Protein AF-A0A2S9FJZ3-F1 (afdb_monomer_lite)

Foldseek 3Di:
DDDDPPVVVVPDDPLQVQLVVQCVVVVHDSVVSSVVSVLVCCCVPQQVLLVVCVVVVLADPVLSSLLSVLCVQQDRVLRVVLSVVCSVCRSVCPPPDSVVSNVVSVVSSCVRPVCSVVVVVVLQVQWDWDWADPPPPDPPGGDIDTRDDPVVVVVLVVQLCVQQVDDDPPPPDDPVRSSVVSD

Radius of gyration: 21.33 Å; chains: 1; bounding box: 46×43×62 Å

pLDDT: mean 83.45, std 15.42, range [36.59, 98.38]

Sequence (183 aa):
ACTDERRERQAIDGTAIAAAQVSCALSVTHGKAIGLVDLAATLRDRLPKVRARFLAGQISPAMIAAIAWRTFLVHQSALPAIDSEIAERAPAWGTLSDKKLEHAIDVWIDRHDPNAVRRTRTAMRGRYFAVGDRNDDACGTTSVHGRLSVTDAALVHQRLAIMIANPCPDDPRTMDQRRADAV

Structure (mmCIF, N/CA/C/O backbone):
data_AF-A0A2S9FJZ3-F1
#
_entry.id   AF-A0A2S9FJZ3-F1
#
loop_
_atom_site.group_PDB
_atom_site.id
_atom_site.type_symbol
_atom_site.label_atom_id
_atom_site.label_alt_id
_atom_site.label_comp_id
_atom_site.label_asym_id
_atom_site.label_entity_id
_atom_site.label_seq_id
_atom_site.pdbx_PDB_ins_code
_atom_site.Cartn_x
_atom_site.Cartn_y
_atom_site.Cartn_z
_atom_site.occupancy
_atom_site.B_iso_or_equiv
_atom_site.auth_seq_id
_atom_site.auth_comp_id
_atom_site.auth_asym_id
_atom_site.auth_atom_id
_atom_site.pdbx_PDB_model_num
ATOM 1 N N . ALA A 1 1 ? -10.287 -9.191 -47.343 1.00 36.59 1 ALA A N 1
ATOM 2 C CA . ALA A 1 1 ? -10.682 -8.006 -46.563 1.00 36.59 1 ALA A CA 1
ATOM 3 C C . ALA A 1 1 ? -10.326 -8.261 -45.105 1.00 36.59 1 ALA A C 1
ATOM 5 O O . ALA A 1 1 ? -10.839 -9.209 -44.533 1.00 36.59 1 ALA A O 1
ATOM 6 N N . CYS A 1 2 ? -9.364 -7.480 -44.610 1.00 37.25 2 CYS A N 1
ATOM 7 C CA . CYS A 1 2 ? -9.003 -7.192 -43.220 1.00 37.25 2 CYS A CA 1
ATOM 8 C C . CYS A 1 2 ? -9.466 -8.176 -42.125 1.00 37.25 2 CYS A C 1
ATOM 10 O O . CYS A 1 2 ? -10.552 -8.040 -41.562 1.00 37.25 2 CYS A O 1
ATOM 12 N N . THR A 1 3 ? -8.601 -9.122 -41.762 1.00 43.25 3 THR A N 1
ATOM 13 C CA . THR A 1 3 ? -8.636 -9.742 -40.436 1.00 43.25 3 THR A CA 1
ATOM 14 C C . THR A 1 3 ? -8.043 -8.766 -39.421 1.00 43.25 3 THR A C 1
ATOM 16 O O . THR A 1 3 ? -6.833 -8.657 -39.286 1.00 43.25 3 THR A O 1
ATOM 19 N N . ASP A 1 4 ? -8.940 -8.081 -38.717 1.00 43.75 4 ASP A N 1
ATOM 20 C CA . ASP A 1 4 ? -8.832 -7.829 -37.278 1.00 43.75 4 ASP A CA 1
ATOM 21 C C . ASP A 1 4 ? -7.655 -6.960 -36.771 1.00 43.75 4 ASP A C 1
ATOM 23 O O . ASP A 1 4 ? -6.927 -7.351 -35.861 1.00 43.75 4 ASP A O 1
ATOM 27 N N . GLU A 1 5 ? -7.556 -5.705 -37.233 1.00 40.41 5 GLU A N 1
ATOM 28 C CA . GLU A 1 5 ? -6.750 -4.647 -36.571 1.00 40.41 5 GLU A CA 1
ATOM 29 C C . GLU A 1 5 ? -7.128 -4.428 -35.082 1.00 40.41 5 GLU A C 1
ATOM 31 O O . GLU A 1 5 ? -6.440 -3.726 -34.335 1.00 40.41 5 GLU A O 1
ATOM 36 N N . ARG A 1 6 ? -8.239 -5.020 -34.616 1.00 41.50 6 ARG A N 1
ATOM 37 C CA . ARG A 1 6 ? -8.684 -4.985 -33.218 1.00 41.50 6 ARG A CA 1
ATOM 38 C C . ARG A 1 6 ? -7.985 -6.020 -32.331 1.00 41.50 6 ARG A C 1
ATOM 40 O O . ARG A 1 6 ? -7.897 -5.773 -31.129 1.00 41.50 6 ARG A O 1
ATOM 47 N N . ARG A 1 7 ? -7.458 -7.121 -32.880 1.00 41.81 7 ARG A N 1
ATOM 48 C CA . ARG A 1 7 ? -6.745 -8.155 -32.099 1.00 41.81 7 ARG A CA 1
ATOM 49 C C . ARG A 1 7 ? -5.311 -7.779 -31.740 1.00 41.81 7 ARG A C 1
ATOM 51 O O . ARG A 1 7 ? -4.835 -8.190 -30.688 1.00 41.81 7 ARG A O 1
ATOM 58 N N . GLU A 1 8 ? -4.646 -6.943 -32.534 1.00 39.16 8 GLU A N 1
ATOM 59 C CA . GLU A 1 8 ? -3.270 -6.501 -32.243 1.00 39.16 8 GLU A CA 1
ATOM 60 C C . GLU A 1 8 ? -3.176 -5.500 -31.079 1.00 39.16 8 GLU A C 1
ATOM 62 O O . GLU A 1 8 ? -2.114 -5.325 -30.487 1.00 39.16 8 GLU A O 1
ATOM 67 N N . ARG A 1 9 ? -4.293 -4.884 -30.668 1.00 44.47 9 ARG A N 1
ATOM 68 C CA . ARG A 1 9 ? -4.331 -3.964 -29.513 1.00 44.47 9 ARG A CA 1
ATOM 69 C C . ARG A 1 9 ? -4.551 -4.663 -28.170 1.00 44.47 9 ARG A C 1
ATOM 71 O O . ARG A 1 9 ? -4.642 -3.992 -27.146 1.00 44.47 9 ARG A O 1
ATOM 78 N N . GLN A 1 10 ? -4.620 -5.994 -28.155 1.00 44.78 10 GLN A N 1
ATOM 79 C CA . GLN A 1 10 ? -4.881 -6.789 -26.952 1.00 44.78 10 GLN A CA 1
ATOM 80 C C . GLN A 1 10 ? -3.603 -7.189 -26.188 1.00 44.78 10 GLN A C 1
ATOM 82 O O . GLN A 1 10 ? -3.651 -8.049 -25.315 1.00 44.78 10 GLN A O 1
ATOM 87 N N . ALA A 1 11 ? -2.465 -6.559 -26.501 1.00 52.12 11 ALA A N 1
ATOM 88 C CA . ALA A 1 11 ? -1.173 -6.806 -25.854 1.00 52.12 11 ALA A CA 1
ATOM 89 C C . ALA A 1 11 ? -0.750 -5.712 -24.852 1.00 52.12 11 ALA A C 1
ATOM 91 O O . ALA A 1 11 ? 0.317 -5.820 -24.253 1.00 52.12 11 ALA A O 1
ATOM 92 N N . ILE A 1 12 ? -1.554 -4.656 -24.659 1.00 54.34 12 ILE A N 1
ATOM 93 C CA . ILE A 1 12 ? -1.237 -3.575 -23.716 1.00 54.34 12 ILE A CA 1
ATOM 94 C C . ILE A 1 12 ? -2.134 -3.711 -22.483 1.00 54.34 12 ILE A C 1
ATOM 96 O O . ILE A 1 12 ? -3.353 -3.5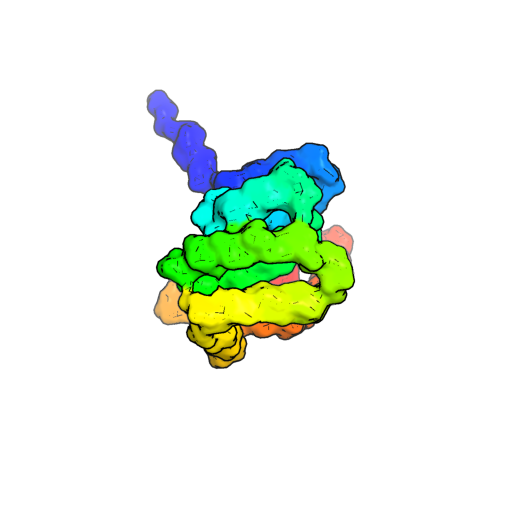70 -22.578 1.00 54.34 12 ILE A O 1
ATOM 100 N N . ASP A 1 13 ? -1.523 -3.983 -21.328 1.00 77.56 13 ASP A N 1
ATOM 101 C CA . ASP A 1 13 ? -2.195 -3.994 -20.028 1.00 77.56 13 ASP A CA 1
ATOM 102 C C . ASP A 1 13 ? -2.939 -2.663 -19.817 1.00 77.56 13 ASP A C 1
ATOM 104 O O . ASP A 1 13 ? -2.351 -1.581 -19.914 1.00 77.56 13 ASP A O 1
ATOM 108 N N . GLY A 1 14 ? -4.243 -2.728 -19.527 1.00 81.75 14 GLY A N 1
ATOM 109 C CA . GLY A 1 14 ? -5.062 -1.543 -19.261 1.00 81.75 14 GLY A CA 1
ATOM 110 C C . GLY A 1 14 ? -4.489 -0.677 -18.133 1.00 81.75 14 GLY A C 1
ATOM 111 O O . GLY A 1 14 ? -4.620 0.548 -18.165 1.00 81.75 14 GLY A O 1
ATOM 112 N N . THR A 1 15 ? -3.773 -1.298 -17.193 1.00 81.69 15 THR A N 1
ATOM 113 C CA . THR A 1 15 ? -3.029 -0.626 -16.121 1.00 81.69 15 THR A CA 1
ATOM 114 C C . THR A 1 15 ? -1.884 0.219 -16.674 1.00 81.69 15 THR A C 1
ATOM 116 O O . THR A 1 15 ? -1.720 1.367 -16.266 1.00 81.69 15 THR A O 1
ATOM 119 N N . ALA A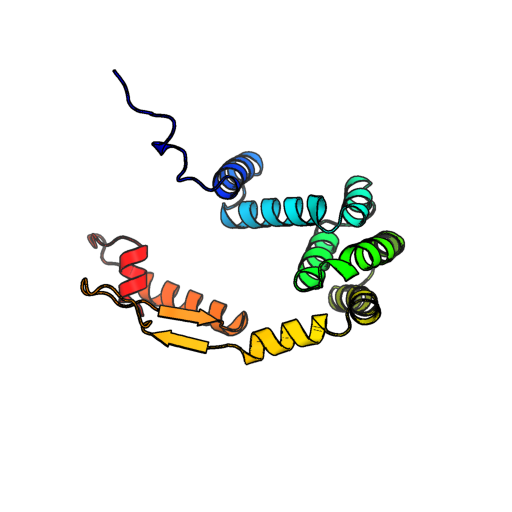 1 16 ? -1.128 -0.296 -17.647 1.00 84.50 16 ALA A N 1
ATOM 120 C CA . ALA A 1 16 ? -0.028 0.427 -18.281 1.00 84.50 16 ALA A CA 1
ATOM 121 C C . ALA A 1 16 ? -0.531 1.646 -19.072 1.00 84.50 16 ALA A C 1
ATOM 123 O O . ALA A 1 16 ? 0.077 2.718 -19.012 1.00 84.50 16 ALA A O 1
ATOM 124 N N . ILE A 1 17 ? -1.682 1.522 -19.745 1.00 92.62 17 ILE A N 1
ATOM 125 C CA . ILE A 1 17 ? -2.330 2.647 -20.440 1.00 92.62 17 ILE A CA 1
ATOM 126 C C . ILE A 1 17 ? -2.756 3.720 -19.433 1.00 92.62 17 ILE A C 1
ATOM 128 O O . ILE A 1 17 ? -2.424 4.896 -19.602 1.00 92.62 17 ILE A O 1
ATOM 132 N N . ALA A 1 18 ? -3.448 3.321 -18.362 1.00 92.44 18 ALA A N 1
ATOM 133 C CA . ALA A 1 18 ? -3.874 4.240 -17.311 1.00 92.44 18 ALA A CA 1
ATOM 134 C C . ALA A 1 18 ? -2.673 4.932 -16.646 1.00 92.44 18 ALA A C 1
ATOM 136 O O . ALA A 1 18 ? -2.674 6.149 -16.467 1.00 92.44 18 ALA A O 1
ATOM 137 N N . ALA A 1 19 ? -1.609 4.187 -16.343 1.00 91.69 19 ALA A N 1
ATOM 138 C CA . ALA A 1 19 ? -0.395 4.728 -15.748 1.00 91.69 19 ALA A CA 1
ATOM 139 C C . ALA A 1 19 ? 0.323 5.718 -16.680 1.00 91.69 19 ALA A C 1
ATOM 141 O O . ALA A 1 19 ? 0.824 6.738 -16.213 1.00 91.69 19 ALA A O 1
ATOM 142 N N . ALA A 1 20 ? 0.351 5.478 -17.995 1.00 93.25 20 ALA A N 1
ATOM 143 C CA . ALA A 1 20 ? 0.908 6.434 -18.954 1.00 93.25 20 ALA A CA 1
ATOM 144 C C . ALA A 1 20 ? 0.115 7.755 -18.972 1.00 93.25 20 ALA A C 1
ATOM 146 O O . ALA A 1 20 ? 0.708 8.834 -18.913 1.00 93.25 20 ALA A O 1
ATOM 147 N N . GLN A 1 21 ? -1.220 7.678 -18.967 1.00 95.94 21 GLN A N 1
ATOM 148 C CA . GLN A 1 21 ? -2.091 8.857 -18.904 1.00 95.94 21 GLN A CA 1
ATOM 149 C C . GLN A 1 21 ? -1.908 9.637 -17.594 1.00 95.94 21 GLN A C 1
ATOM 151 O O . GLN A 1 21 ? -1.743 10.855 -17.618 1.00 95.94 21 GLN A O 1
ATOM 156 N N . VAL A 1 22 ? -1.872 8.940 -16.453 1.00 96.31 22 VAL A N 1
ATOM 157 C CA . VAL A 1 22 ? -1.651 9.544 -15.128 1.00 96.31 22 VAL A CA 1
ATOM 158 C C . VAL A 1 22 ? -0.260 10.173 -15.025 1.00 96.31 22 VAL A C 1
ATOM 160 O O . VAL A 1 22 ? -0.122 11.272 -14.491 1.00 96.31 22 VAL A O 1
ATOM 163 N N . SER A 1 23 ? 0.767 9.507 -15.557 1.00 94.31 23 SER A N 1
ATOM 164 C CA . SER A 1 23 ? 2.142 10.016 -15.598 1.00 94.31 23 SER A CA 1
ATOM 165 C C . SER A 1 23 ? 2.221 11.346 -16.344 1.00 94.31 23 SER A C 1
ATOM 167 O O . SER A 1 23 ? 2.795 12.299 -15.818 1.00 94.31 23 SER A O 1
ATOM 169 N N . CYS A 1 24 ? 1.581 11.428 -17.514 1.00 97.31 24 CYS A N 1
ATOM 170 C CA . CYS A 1 24 ? 1.506 12.651 -18.306 1.00 97.31 24 CYS A CA 1
ATOM 171 C C . CYS A 1 24 ? 0.707 13.753 -17.592 1.00 97.31 24 CYS A C 1
ATOM 173 O O . CYS A 1 24 ? 1.181 14.880 -17.490 1.00 97.31 24 CYS A O 1
ATOM 175 N N . ALA A 1 25 ? -0.469 13.427 -17.048 1.00 97.56 25 ALA A N 1
ATOM 176 C CA . ALA A 1 25 ? -1.355 14.409 -16.423 1.00 97.56 25 ALA A CA 1
ATOM 177 C C . ALA A 1 25 ? -0.790 15.012 -15.125 1.00 97.56 25 ALA A C 1
ATOM 179 O O . ALA A 1 25 ? -1.032 16.180 -14.832 1.00 97.56 25 ALA A O 1
ATOM 180 N N . LEU A 1 26 ? -0.061 14.218 -14.335 1.00 95.94 26 LEU A N 1
ATOM 181 C CA . LEU A 1 26 ? 0.472 14.635 -13.034 1.00 95.94 26 LEU A CA 1
ATOM 182 C C . LEU A 1 26 ? 1.964 14.992 -13.070 1.00 95.94 26 LEU A C 1
ATOM 184 O O . LEU A 1 26 ? 2.528 15.308 -12.023 1.00 95.94 26 LEU A O 1
ATOM 188 N N . SER A 1 27 ? 2.613 14.915 -14.236 1.00 96.94 27 SER A N 1
ATOM 189 C CA . SER A 1 27 ? 4.061 15.112 -14.393 1.00 96.94 27 SER A CA 1
ATOM 190 C C . SER A 1 27 ? 4.887 14.256 -13.419 1.00 96.94 27 SER A C 1
ATOM 192 O O . SER A 1 27 ? 5.829 14.729 -12.781 1.00 96.94 27 SER A O 1
ATOM 194 N N . VAL A 1 28 ? 4.518 12.979 -13.274 1.00 92.38 28 VAL A N 1
ATOM 195 C CA . VAL A 1 28 ? 5.209 12.003 -12.410 1.00 92.38 28 VAL A CA 1
ATOM 196 C C . VAL A 1 28 ? 5.834 10.882 -13.229 1.00 92.38 28 VAL A C 1
ATOM 198 O O . VAL A 1 28 ? 5.425 10.619 -14.357 1.00 92.38 28 VAL A O 1
ATOM 201 N N . THR A 1 29 ? 6.800 10.170 -12.647 1.00 90.88 29 THR A N 1
ATOM 202 C CA . THR A 1 29 ? 7.393 8.989 -13.288 1.00 90.88 29 THR A CA 1
ATOM 203 C C . THR A 1 29 ? 6.342 7.904 -13.533 1.00 90.88 29 THR A C 1
ATOM 205 O O . THR A 1 29 ? 5.402 7.742 -12.751 1.00 90.88 29 THR A O 1
ATOM 208 N N . HIS A 1 30 ? 6.530 7.111 -14.590 1.00 85.94 30 HIS A N 1
ATOM 209 C CA . HIS A 1 30 ? 5.612 6.022 -14.929 1.00 85.94 30 HIS A CA 1
ATOM 210 C C . HIS A 1 30 ? 5.441 5.017 -13.775 1.00 85.94 30 HIS A C 1
ATOM 212 O O . HIS A 1 30 ? 4.321 4.654 -13.436 1.00 85.94 30 HIS A O 1
ATOM 218 N N . GLY A 1 31 ? 6.528 4.654 -13.082 1.00 81.94 31 GLY A N 1
ATOM 219 C CA . GLY A 1 31 ? 6.456 3.776 -11.907 1.00 81.94 31 GLY A CA 1
ATOM 220 C C . GLY A 1 31 ? 5.628 4.357 -10.754 1.00 81.94 31 GLY A C 1
ATOM 221 O O . GLY A 1 31 ? 4.861 3.636 -10.119 1.00 81.94 31 GLY A O 1
ATOM 222 N N . LYS A 1 32 ? 5.707 5.674 -10.511 1.00 85.38 32 LYS A N 1
ATOM 223 C CA . LYS A 1 32 ? 4.841 6.340 -9.525 1.00 85.38 32 LYS A CA 1
ATOM 224 C C . LYS A 1 32 ? 3.378 6.322 -9.969 1.00 85.38 32 LYS A C 1
ATOM 226 O O . LYS A 1 32 ? 2.499 6.134 -9.134 1.00 85.38 32 LYS A O 1
ATOM 231 N N . ALA A 1 33 ? 3.119 6.492 -11.263 1.00 90.44 33 ALA A N 1
ATOM 232 C CA . ALA A 1 33 ? 1.773 6.416 -11.813 1.00 90.44 33 ALA A CA 1
ATOM 233 C C . ALA A 1 33 ? 1.157 5.014 -11.668 1.00 90.44 33 ALA A C 1
ATOM 235 O O . ALA A 1 33 ? 0.002 4.927 -11.265 1.00 90.44 33 ALA A O 1
ATOM 236 N N . ILE A 1 34 ? 1.925 3.939 -11.890 1.00 88.94 34 ILE A N 1
ATOM 237 C CA . ILE A 1 34 ? 1.480 2.557 -11.617 1.00 88.94 34 ILE A CA 1
ATOM 238 C C . ILE A 1 34 ? 1.039 2.425 -10.155 1.00 88.94 34 ILE A C 1
ATOM 240 O O . ILE A 1 34 ? -0.092 2.032 -9.890 1.00 88.94 34 ILE A O 1
ATOM 244 N N . GLY A 1 35 ? 1.873 2.866 -9.206 1.00 86.44 35 GLY A N 1
ATOM 245 C CA . GLY A 1 35 ? 1.525 2.809 -7.783 1.00 86.44 35 GLY A CA 1
ATOM 246 C C . GLY A 1 35 ? 0.257 3.598 -7.421 1.00 86.44 35 GLY A C 1
ATOM 247 O O . GLY A 1 35 ? -0.512 3.170 -6.563 1.00 86.44 35 GLY A O 1
ATOM 248 N N . LEU A 1 36 ? -0.000 4.731 -8.085 1.00 92.56 36 LEU A N 1
ATOM 249 C CA . LEU A 1 36 ? -1.243 5.493 -7.909 1.00 92.56 36 LEU A CA 1
ATOM 250 C C . LEU A 1 36 ? -2.463 4.752 -8.472 1.00 92.56 36 LEU A C 1
ATOM 252 O O . LEU A 1 36 ? -3.518 4.765 -7.838 1.00 92.56 36 LEU A O 1
ATOM 256 N N . VAL A 1 37 ? -2.327 4.104 -9.633 1.00 93.81 37 VAL A N 1
ATOM 257 C CA . VAL A 1 37 ? -3.392 3.291 -10.242 1.00 93.81 37 VAL A CA 1
ATOM 258 C C . VAL A 1 37 ? -3.709 2.078 -9.362 1.00 93.81 37 VAL A C 1
ATOM 260 O O . VAL A 1 37 ? -4.880 1.841 -9.064 1.00 93.81 37 VAL A O 1
ATOM 263 N N . ASP A 1 38 ? -2.692 1.381 -8.857 1.00 90.31 38 ASP A N 1
ATOM 264 C CA . ASP A 1 38 ? -2.851 0.239 -7.948 1.00 90.31 38 ASP A CA 1
ATOM 265 C C . ASP A 1 38 ? -3.506 0.643 -6.623 1.00 90.31 38 ASP A C 1
ATOM 267 O O . ASP A 1 38 ? -4.404 -0.042 -6.119 1.00 90.31 38 ASP A O 1
ATOM 271 N N . LEU A 1 39 ? -3.099 1.785 -6.059 1.00 92.62 39 LEU A N 1
ATOM 272 C CA . LEU A 1 39 ? -3.721 2.341 -4.861 1.00 92.62 39 LEU A CA 1
ATOM 273 C C . LEU A 1 39 ? -5.192 2.684 -5.119 1.00 92.62 39 LEU A C 1
ATOM 275 O O . LEU A 1 39 ? -6.054 2.341 -4.309 1.00 92.62 39 LEU A O 1
ATOM 279 N N . ALA A 1 40 ? -5.501 3.316 -6.254 1.00 94.25 40 ALA A N 1
ATOM 280 C CA . ALA A 1 40 ? -6.871 3.646 -6.632 1.00 94.25 40 ALA A CA 1
ATOM 281 C C . ALA A 1 40 ? -7.738 2.388 -6.812 1.00 94.25 40 ALA A C 1
ATOM 283 O O . ALA A 1 40 ? -8.863 2.349 -6.307 1.00 94.25 40 ALA A O 1
ATOM 284 N N . ALA A 1 41 ? -7.216 1.345 -7.463 1.00 93.81 41 ALA A N 1
ATOM 285 C CA . ALA A 1 41 ? -7.892 0.056 -7.604 1.00 93.81 41 ALA A CA 1
ATOM 286 C C . ALA A 1 41 ? -8.112 -0.617 -6.240 1.00 93.81 41 ALA A C 1
ATOM 288 O O . ALA A 1 41 ? -9.224 -1.042 -5.931 1.00 93.81 41 ALA A O 1
ATOM 289 N N . THR A 1 42 ? -7.102 -0.615 -5.366 1.00 93.56 42 THR A N 1
ATOM 290 C CA . THR A 1 42 ? -7.209 -1.149 -3.998 1.00 93.56 42 THR A CA 1
ATOM 291 C C . THR A 1 42 ? -8.304 -0.438 -3.201 1.00 93.56 42 THR A C 1
ATOM 293 O O . THR A 1 42 ? -9.151 -1.082 -2.584 1.00 93.56 42 THR A O 1
ATOM 296 N N . LEU A 1 43 ? -8.342 0.894 -3.247 1.00 96.06 43 LEU A N 1
ATOM 297 C CA . LEU A 1 43 ? -9.377 1.687 -2.584 1.00 96.06 43 LEU A CA 1
ATOM 298 C C . LEU A 1 43 ? -10.771 1.462 -3.183 1.00 96.06 43 LEU A C 1
ATOM 300 O O . LEU A 1 43 ? -11.768 1.523 -2.466 1.00 96.06 43 LEU A O 1
ATOM 304 N N . ARG A 1 44 ? -10.865 1.216 -4.493 1.00 95.12 44 ARG A N 1
ATOM 305 C CA . ARG A 1 44 ? -12.137 0.946 -5.169 1.00 95.12 44 ARG A CA 1
ATOM 306 C C . ARG A 1 44 ? -12.691 -0.431 -4.818 1.00 95.12 44 ARG A C 1
ATOM 308 O O . ARG A 1 44 ? -13.873 -0.524 -4.497 1.00 95.12 44 ARG A O 1
ATOM 315 N N . ASP A 1 45 ? -11.845 -1.452 -4.882 1.00 94.12 45 ASP A N 1
ATOM 316 C CA . ASP A 1 45 ? -12.274 -2.853 -4.908 1.00 94.12 45 ASP A CA 1
ATOM 317 C C . ASP A 1 45 ? -12.162 -3.532 -3.537 1.00 94.12 45 ASP A C 1
ATOM 319 O O . ASP A 1 45 ? -12.925 -4.448 -3.235 1.00 94.12 45 ASP A O 1
ATOM 323 N N . ARG A 1 46 ? -11.220 -3.091 -2.691 1.00 94.94 46 ARG A N 1
ATOM 324 C CA . ARG A 1 46 ? -10.915 -3.734 -1.400 1.00 94.94 46 ARG A CA 1
ATOM 325 C C . ARG A 1 46 ? -11.245 -2.874 -0.185 1.00 94.94 46 ARG A C 1
ATOM 327 O O . ARG A 1 46 ? -11.600 -3.439 0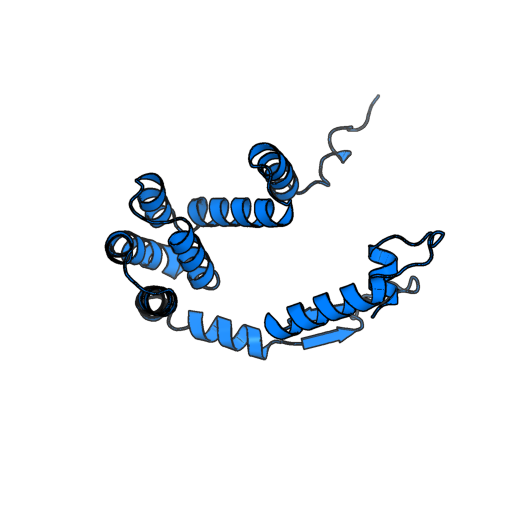.844 1.00 94.94 46 ARG A O 1
ATOM 334 N N . LEU A 1 47 ? -11.126 -1.548 -0.290 1.00 97.50 47 LEU A N 1
ATOM 335 C CA . LEU A 1 47 ? -11.268 -0.618 0.844 1.00 97.50 47 LEU A CA 1
ATOM 336 C C . LEU A 1 47 ? -12.244 0.553 0.570 1.00 97.50 47 LEU A C 1
ATOM 338 O O . LEU A 1 47 ? -11.869 1.729 0.693 1.00 97.50 47 LEU A O 1
ATOM 342 N N . PRO A 1 48 ? -13.495 0.276 0.151 1.00 98.06 48 PRO A N 1
ATOM 343 C CA . PRO A 1 48 ? -14.428 1.313 -0.280 1.00 98.06 48 PRO A CA 1
ATOM 344 C C . PRO A 1 48 ? -14.836 2.293 0.831 1.00 98.06 48 PRO A C 1
ATOM 346 O O . PRO A 1 48 ? -15.147 3.447 0.514 1.00 98.06 48 PRO A O 1
ATOM 349 N N . LYS A 1 49 ? -14.840 1.891 2.111 1.00 98.38 49 LYS A N 1
ATOM 350 C CA . LYS A 1 49 ? -15.185 2.785 3.230 1.00 98.38 49 LYS A CA 1
ATOM 351 C C . LYS A 1 49 ? -14.024 3.705 3.580 1.00 98.38 49 LYS A C 1
ATOM 353 O O . LYS A 1 49 ? -14.243 4.905 3.751 1.00 98.38 49 LYS A O 1
ATOM 358 N N . VAL A 1 50 ? -12.791 3.198 3.605 1.00 98.19 50 VAL A N 1
ATOM 359 C CA . VAL A 1 50 ? -11.595 4.048 3.753 1.00 98.19 50 VAL A CA 1
ATOM 360 C C . VAL A 1 50 ? -11.491 5.036 2.591 1.00 98.19 50 VAL A C 1
ATOM 362 O O . VAL A 1 50 ? -11.232 6.221 2.812 1.00 98.19 50 VAL A O 1
ATOM 365 N N . ARG A 1 51 ? -11.788 4.600 1.359 1.00 98.25 51 ARG A N 1
ATOM 366 C CA . ARG A 1 51 ? -11.876 5.493 0.194 1.00 98.25 51 ARG A CA 1
ATOM 367 C C . ARG A 1 51 ? -12.852 6.646 0.426 1.00 98.25 51 ARG A C 1
ATOM 369 O O . ARG A 1 51 ? -12.515 7.785 0.121 1.00 98.25 51 ARG A O 1
ATOM 376 N N . ALA A 1 52 ? -14.039 6.375 0.970 1.00 98.19 52 ALA A N 1
ATOM 377 C CA . ALA A 1 52 ? -15.031 7.416 1.239 1.00 98.19 52 ALA A CA 1
ATOM 378 C C . ALA A 1 52 ? -14.503 8.478 2.219 1.00 98.19 52 ALA A C 1
ATOM 380 O O . ALA A 1 52 ? -14.705 9.671 2.007 1.00 98.19 52 ALA A O 1
ATOM 381 N N . ARG A 1 53 ? -13.760 8.061 3.251 1.00 98.06 53 ARG A N 1
ATOM 382 C CA . ARG A 1 53 ? -13.114 8.973 4.209 1.00 98.06 53 ARG A CA 1
ATOM 383 C C . ARG A 1 53 ? -12.020 9.824 3.567 1.00 98.06 53 ARG A C 1
ATOM 385 O O . ARG A 1 53 ? -11.928 11.016 3.853 1.00 98.06 53 ARG A O 1
ATOM 392 N N . PHE A 1 54 ? -11.223 9.232 2.680 1.00 97.56 54 PHE A N 1
ATOM 393 C CA . PHE A 1 54 ? -10.207 9.955 1.915 1.00 97.56 54 PHE A CA 1
ATOM 394 C C . PHE A 1 54 ? -10.826 11.009 0.991 1.00 97.56 54 PHE A C 1
ATOM 396 O O . PHE A 1 54 ? -10.410 12.163 1.014 1.00 97.56 54 PHE A O 1
ATOM 403 N N . LEU A 1 55 ? -11.869 10.643 0.239 1.00 97.38 55 LEU A N 1
ATOM 404 C CA . LEU A 1 55 ? -12.587 11.576 -0.637 1.00 97.38 55 LEU A CA 1
ATOM 405 C C . LEU A 1 55 ? -13.298 12.691 0.143 1.00 97.38 55 LEU A C 1
ATOM 407 O O . LEU A 1 55 ? -13.463 13.788 -0.378 1.00 97.38 55 LEU A O 1
ATOM 411 N N . ALA A 1 56 ? -13.668 12.437 1.400 1.00 97.31 56 ALA A N 1
ATOM 412 C CA . ALA A 1 56 ? -14.187 13.451 2.315 1.00 97.31 56 ALA A CA 1
ATOM 413 C C . ALA A 1 56 ? -13.094 14.352 2.933 1.00 97.31 56 ALA A C 1
ATOM 415 O O . ALA A 1 56 ? -13.408 15.190 3.775 1.00 97.31 56 ALA A O 1
ATOM 416 N N . GLY A 1 57 ? -11.817 14.168 2.576 1.00 96.62 57 GLY A N 1
ATOM 417 C CA . GLY A 1 57 ? -10.694 14.947 3.110 1.00 96.62 57 GLY A CA 1
ATOM 418 C C . GLY A 1 57 ? -10.348 14.643 4.572 1.00 96.62 57 GLY A C 1
ATOM 419 O O . GLY A 1 57 ? -9.628 15.410 5.203 1.00 96.62 57 GLY A O 1
ATOM 420 N N . GLN A 1 58 ? -10.855 13.540 5.130 1.00 97.38 58 GLN A N 1
ATOM 421 C CA . GLN A 1 58 ? -10.698 13.198 6.552 1.00 97.38 58 GLN A CA 1
ATOM 422 C C . GLN A 1 58 ? -9.406 12.423 6.841 1.00 97.38 58 GLN A C 1
ATOM 424 O O . GLN A 1 58 ? -9.026 12.261 7.997 1.00 97.38 58 GLN A O 1
ATOM 429 N N . ILE A 1 59 ? -8.752 11.903 5.801 1.00 96.62 59 ILE A N 1
ATOM 430 C CA . ILE A 1 59 ? -7.558 11.061 5.890 1.00 96.62 59 ILE A CA 1
ATOM 431 C C . ILE A 1 59 ? -6.534 11.545 4.860 1.00 96.62 59 ILE A C 1
ATOM 433 O O . ILE A 1 59 ? -6.902 11.936 3.754 1.00 96.62 59 ILE A O 1
ATOM 437 N N . SER A 1 60 ? -5.245 11.505 5.204 1.00 94.31 60 SER A N 1
ATOM 438 C CA . SER A 1 60 ? -4.166 11.956 4.321 1.00 94.31 60 SER A CA 1
ATOM 439 C C . SER A 1 60 ? -3.777 10.915 3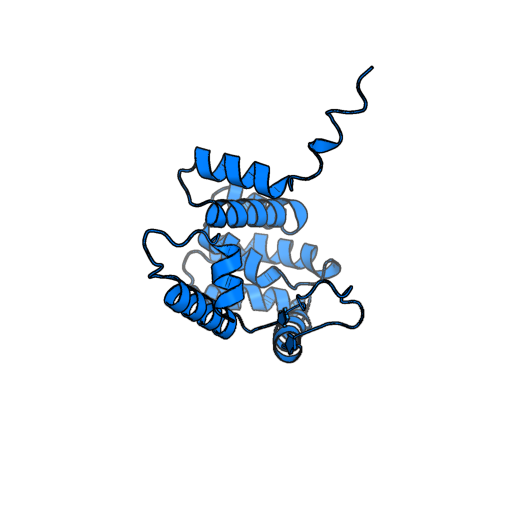.253 1.00 94.31 60 SER A C 1
ATOM 441 O O . SER A 1 60 ? -3.946 9.709 3.466 1.00 94.31 60 SER A O 1
ATOM 443 N N . PRO A 1 61 ? -3.164 11.345 2.128 1.00 91.50 61 PRO A N 1
ATOM 444 C CA . PRO A 1 61 ? -2.594 10.440 1.125 1.00 91.50 61 PRO A CA 1
ATOM 445 C C . PRO A 1 61 ? -1.567 9.445 1.696 1.00 91.50 61 PRO A C 1
ATOM 447 O O . PRO A 1 61 ? -1.526 8.285 1.297 1.00 91.50 61 PRO A O 1
ATOM 450 N N . ALA A 1 62 ? -0.750 9.879 2.660 1.00 89.62 62 ALA A N 1
ATOM 451 C CA . ALA A 1 62 ? 0.223 9.006 3.315 1.00 89.62 62 ALA A CA 1
ATOM 452 C C . ALA A 1 62 ? -0.469 7.896 4.124 1.00 89.62 62 ALA A C 1
ATOM 454 O O . ALA A 1 62 ? -0.065 6.735 4.072 1.00 89.62 62 ALA A O 1
ATOM 455 N N . MET A 1 63 ? -1.561 8.232 4.818 1.00 95.31 63 MET A N 1
ATOM 456 C CA . MET A 1 63 ? -2.305 7.268 5.621 1.00 95.31 63 MET A CA 1
ATOM 457 C C . MET A 1 63 ? -3.031 6.229 4.758 1.00 95.31 63 MET A C 1
ATOM 459 O O . MET A 1 63 ? -2.986 5.046 5.091 1.00 95.31 63 MET A O 1
ATOM 463 N N . ILE A 1 64 ? -3.641 6.615 3.630 1.00 95.81 64 ILE A N 1
ATOM 464 C CA . ILE A 1 64 ? -4.250 5.624 2.721 1.00 95.81 64 ILE A CA 1
ATOM 465 C C . ILE A 1 64 ? -3.209 4.675 2.122 1.00 95.81 64 ILE A C 1
ATOM 467 O O . ILE A 1 64 ? -3.494 3.489 1.978 1.00 95.81 64 ILE A O 1
ATOM 471 N N . ALA A 1 65 ? -2.000 5.163 1.824 1.00 90.50 65 ALA A N 1
ATOM 472 C CA . ALA A 1 65 ? -0.917 4.326 1.322 1.00 90.50 65 ALA A CA 1
ATOM 473 C C . ALA A 1 65 ? -0.484 3.302 2.383 1.00 90.50 65 ALA A C 1
ATOM 475 O O . ALA A 1 65 ? -0.355 2.117 2.074 1.00 90.50 65 ALA A O 1
ATOM 476 N N . ALA A 1 66 ? -0.351 3.732 3.643 1.00 91.69 66 ALA A N 1
ATOM 477 C CA . ALA A 1 66 ? -0.059 2.838 4.761 1.00 91.69 66 ALA A CA 1
ATOM 478 C C . ALA A 1 66 ? -1.159 1.778 4.948 1.00 91.69 66 ALA A C 1
ATOM 480 O O . ALA A 1 66 ? -0.859 0.589 5.028 1.00 91.69 66 ALA A O 1
ATOM 481 N N . ILE A 1 67 ? -2.436 2.176 4.954 1.00 94.62 67 ILE A N 1
ATOM 482 C CA . ILE A 1 67 ? -3.569 1.247 5.094 1.00 94.62 67 ILE A CA 1
ATOM 483 C C . ILE A 1 67 ? -3.587 0.227 3.948 1.00 94.62 67 ILE A C 1
ATOM 485 O O . ILE A 1 67 ? -3.683 -0.976 4.202 1.00 94.62 67 ILE A O 1
ATOM 489 N N . ALA A 1 68 ? -3.464 0.678 2.697 1.00 92.06 68 ALA A N 1
ATOM 490 C CA . ALA A 1 68 ? -3.453 -0.200 1.527 1.00 92.06 68 ALA A CA 1
ATOM 491 C C . ALA A 1 68 ? -2.298 -1.211 1.588 1.00 92.06 68 ALA A C 1
ATOM 493 O O . ALA A 1 68 ? -2.499 -2.404 1.362 1.00 92.06 68 ALA A O 1
ATOM 494 N N . TRP A 1 69 ? -1.103 -0.755 1.974 1.00 87.25 69 TRP A N 1
ATOM 495 C CA . TRP A 1 69 ? 0.063 -1.618 2.128 1.00 87.25 69 TRP A CA 1
ATOM 496 C C . TRP A 1 69 ? -0.121 -2.663 3.235 1.00 87.25 69 TRP A C 1
ATOM 498 O O . TRP A 1 69 ? 0.061 -3.858 2.999 1.00 87.25 69 TRP A O 1
ATOM 508 N N . ARG A 1 70 ? -0.534 -2.243 4.440 1.00 88.38 70 ARG A N 1
ATOM 509 C CA . ARG A 1 70 ? -0.734 -3.155 5.583 1.00 88.38 70 ARG A CA 1
ATOM 510 C C . ARG A 1 70 ? -1.822 -4.193 5.310 1.00 88.38 70 ARG A C 1
ATOM 512 O O . ARG A 1 70 ? -1.698 -5.337 5.739 1.00 88.38 70 ARG A O 1
ATOM 519 N N . THR A 1 71 ? -2.861 -3.823 4.565 1.00 90.88 71 THR A N 1
ATOM 520 C CA . THR A 1 71 ? -3.984 -4.717 4.238 1.00 90.88 71 THR A CA 1
ATOM 521 C C . THR A 1 71 ? -3.748 -5.585 3.000 1.00 90.88 71 THR A C 1
ATOM 523 O O . THR A 1 71 ? -4.565 -6.459 2.705 1.00 90.88 71 THR A O 1
ATOM 526 N N . PHE A 1 72 ? -2.619 -5.425 2.299 1.00 87.88 72 PHE A N 1
ATOM 527 C CA . PHE A 1 72 ? -2.365 -6.102 1.026 1.00 87.88 72 PHE A CA 1
ATOM 528 C C . PHE A 1 72 ? -2.532 -7.627 1.109 1.00 87.88 72 PHE A C 1
ATOM 530 O O . PHE A 1 72 ? -3.210 -8.214 0.263 1.00 87.88 72 PHE A O 1
ATOM 537 N N . LEU A 1 73 ? -2.003 -8.259 2.164 1.00 84.56 73 LEU A N 1
ATOM 538 C CA . LEU A 1 73 ? -2.043 -9.713 2.363 1.00 84.56 73 LEU A CA 1
ATOM 539 C C . LEU A 1 73 ? -3.253 -10.218 3.155 1.00 84.56 73 LEU A C 1
ATOM 541 O O . LEU A 1 73 ? -3.324 -11.420 3.413 1.00 84.56 73 LEU A O 1
ATOM 545 N N . VAL A 1 74 ? -4.180 -9.350 3.565 1.00 88.12 74 VAL A N 1
ATOM 546 C CA . VAL A 1 74 ? -5.386 -9.725 4.324 1.00 88.12 74 VAL A CA 1
ATOM 547 C C . VAL A 1 74 ? -6.318 -10.579 3.464 1.00 88.12 74 VAL A C 1
ATOM 549 O O . VAL A 1 74 ? -6.506 -10.314 2.276 1.00 88.12 74 VAL A O 1
ATOM 552 N N . HIS A 1 75 ? -6.901 -11.611 4.071 1.00 86.81 75 HIS A N 1
ATOM 553 C CA . HIS A 1 75 ? -7.817 -12.527 3.410 1.00 86.81 75 HIS A CA 1
ATOM 554 C C . HIS A 1 75 ? -9.111 -11.813 3.001 1.00 86.81 75 HIS A C 1
ATOM 556 O O . HIS A 1 75 ? -9.655 -11.003 3.754 1.00 86.81 75 HIS A O 1
ATOM 562 N N . GLN A 1 76 ? -9.646 -12.151 1.825 1.00 87.31 76 GLN A N 1
ATOM 563 C CA . GLN A 1 76 ? -10.780 -11.435 1.234 1.00 87.31 76 GLN A CA 1
ATOM 564 C C . GLN A 1 76 ? -12.023 -11.419 2.138 1.00 87.31 76 GLN A C 1
ATOM 566 O O . GLN A 1 76 ? -12.743 -10.426 2.168 1.00 87.31 76 GLN A O 1
ATOM 571 N N . SER A 1 77 ? -12.254 -12.481 2.917 1.00 91.69 77 SER A N 1
ATOM 572 C CA . SER A 1 77 ? -13.389 -12.555 3.850 1.00 91.69 77 SER A CA 1
ATOM 573 C C . SER A 1 77 ? -13.270 -11.619 5.060 1.00 91.69 77 SER A C 1
ATOM 575 O O . SER A 1 77 ? -14.288 -11.269 5.646 1.00 91.69 77 SER A O 1
ATOM 577 N N . ALA A 1 78 ? -12.054 -11.218 5.447 1.00 93.12 78 ALA A N 1
ATOM 578 C CA . ALA A 1 78 ? -11.806 -10.349 6.601 1.00 93.12 78 ALA A CA 1
ATOM 579 C C . ALA A 1 78 ? -11.773 -8.858 6.225 1.00 93.12 78 ALA A C 1
ATOM 581 O O . ALA A 1 78 ? -12.034 -7.998 7.068 1.00 93.12 78 ALA A O 1
ATOM 582 N N . LEU A 1 79 ? -11.487 -8.543 4.955 1.00 93.88 79 LEU A N 1
ATOM 583 C CA . LEU A 1 79 ? -11.352 -7.167 4.468 1.00 93.88 79 LEU A CA 1
ATOM 584 C C . LEU A 1 79 ? -12.567 -6.272 4.742 1.00 93.88 79 LEU A C 1
ATOM 586 O O . LEU A 1 79 ? -12.335 -5.160 5.200 1.00 93.88 79 LEU A O 1
ATOM 590 N N . PRO A 1 80 ? -13.835 -6.686 4.531 1.00 96.88 80 PRO A N 1
ATOM 591 C CA . PRO A 1 80 ? -14.968 -5.786 4.758 1.00 96.88 80 PRO A CA 1
ATOM 592 C C . PRO A 1 80 ? -15.096 -5.332 6.218 1.00 96.88 80 PRO A C 1
ATOM 594 O O . PRO A 1 80 ? -15.466 -4.186 6.487 1.00 96.88 80 PRO A O 1
ATOM 597 N N . ALA A 1 81 ? -14.774 -6.216 7.167 1.00 97.25 81 ALA A N 1
ATOM 598 C CA . ALA A 1 81 ? -14.760 -5.881 8.588 1.00 97.25 81 ALA A CA 1
ATOM 599 C C . ALA A 1 81 ? -13.608 -4.917 8.903 1.00 97.25 81 ALA A C 1
ATOM 601 O O . ALA A 1 81 ? -13.838 -3.858 9.482 1.00 97.25 81 ALA A O 1
ATOM 602 N N . ILE A 1 82 ? -12.400 -5.224 8.421 1.00 96.94 82 ILE A N 1
ATOM 603 C CA . ILE A 1 82 ? -11.213 -4.376 8.603 1.00 96.94 82 ILE A CA 1
ATOM 604 C C . ILE A 1 82 ? -11.412 -2.984 7.983 1.00 96.94 82 ILE A C 1
ATOM 606 O O . ILE A 1 82 ? -11.140 -1.986 8.642 1.00 96.94 82 ILE A O 1
ATOM 610 N N . ASP A 1 83 ? -11.934 -2.895 6.757 1.00 98.31 83 ASP A N 1
ATOM 611 C CA . ASP A 1 83 ? -12.246 -1.628 6.080 1.00 98.31 83 ASP A CA 1
ATOM 612 C C . ASP A 1 83 ? -13.229 -0.786 6.903 1.00 98.31 83 ASP A C 1
ATOM 614 O O . ASP A 1 83 ? -13.047 0.419 7.047 1.00 98.31 83 ASP A O 1
ATOM 618 N N . SER A 1 84 ? -14.235 -1.422 7.513 1.00 98.31 84 SER A N 1
ATOM 619 C CA . SER A 1 84 ? -15.206 -0.740 8.379 1.00 98.31 84 SER A CA 1
ATOM 620 C C . SER A 1 84 ? -14.555 -0.164 9.635 1.00 98.31 84 SER A C 1
ATOM 622 O O . SER A 1 84 ? -14.714 1.023 9.916 1.00 98.31 84 SER A O 1
ATOM 624 N N . GLU A 1 85 ? -13.797 -0.987 10.360 1.00 98.12 85 GLU A N 1
ATOM 625 C CA . GLU A 1 85 ? -13.172 -0.601 11.628 1.00 98.12 85 GLU A CA 1
ATOM 626 C C . GLU A 1 85 ? -12.094 0.476 11.434 1.00 98.12 85 GLU A C 1
ATOM 628 O O . GLU A 1 85 ? -11.997 1.424 12.223 1.00 98.12 85 GLU A O 1
ATOM 633 N N . ILE A 1 86 ? -11.306 0.359 10.358 1.00 97.56 86 ILE A N 1
ATOM 634 C CA . ILE A 1 86 ? -10.300 1.356 9.985 1.00 97.56 86 ILE A CA 1
ATOM 635 C C . ILE A 1 86 ? -10.983 2.655 9.551 1.00 97.56 86 ILE A C 1
ATOM 637 O O . ILE A 1 86 ? -10.598 3.720 10.026 1.00 97.56 86 ILE A O 1
ATOM 641 N N . ALA A 1 87 ? -12.005 2.604 8.690 1.00 98.06 87 ALA A N 1
ATOM 642 C CA . ALA A 1 87 ? -12.678 3.807 8.197 1.00 98.06 87 ALA A CA 1
ATOM 643 C C . 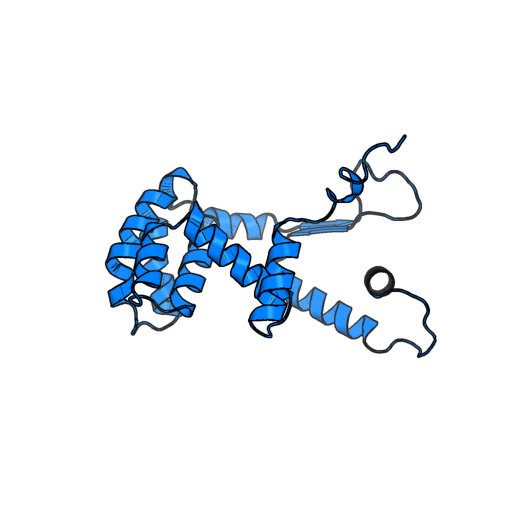ALA A 1 87 ? -13.372 4.613 9.305 1.00 98.06 87 ALA A C 1
ATOM 645 O O . ALA A 1 87 ? -13.532 5.826 9.173 1.00 98.06 87 ALA A O 1
ATOM 646 N N . GLU A 1 88 ? -13.809 3.967 10.382 1.00 98.06 88 GLU A N 1
ATOM 647 C CA . GLU A 1 88 ? -14.380 4.650 11.542 1.00 98.06 88 GLU A CA 1
ATOM 648 C C . GLU A 1 88 ? -13.323 5.432 12.337 1.00 98.06 88 GLU A C 1
ATOM 650 O O . GLU A 1 88 ? -13.587 6.546 12.787 1.00 98.06 88 GLU A O 1
ATOM 655 N N . ARG A 1 89 ? -12.111 4.884 12.481 1.00 97.25 89 ARG A N 1
ATOM 656 C CA . ARG A 1 89 ? -11.090 5.405 13.411 1.00 97.25 89 ARG A CA 1
ATOM 657 C C . ARG A 1 89 ? -9.994 6.225 12.758 1.00 97.25 89 ARG A C 1
ATOM 659 O O . ARG A 1 89 ? -9.425 7.094 13.414 1.00 97.25 89 ARG A O 1
ATOM 666 N N . ALA A 1 90 ? -9.713 5.983 11.483 1.00 96.12 90 ALA A N 1
ATOM 667 C CA . ALA A 1 90 ? -8.638 6.642 10.755 1.00 96.12 90 ALA A CA 1
ATOM 668 C C . ALA A 1 90 ? -8.659 8.184 10.812 1.00 96.12 90 ALA A C 1
ATOM 670 O O . ALA A 1 90 ? -7.577 8.761 10.937 1.00 96.12 90 ALA A O 1
ATOM 671 N N . PRO A 1 91 ? -9.818 8.881 10.837 1.00 96.12 91 PRO A N 1
ATOM 672 C CA . PRO A 1 91 ? -9.834 10.335 11.023 1.00 96.12 91 PRO A CA 1
ATOM 673 C C . PRO A 1 91 ? -9.149 10.819 12.316 1.00 96.12 91 PRO A C 1
ATOM 675 O O . PRO A 1 91 ? -8.615 11.924 12.355 1.00 96.12 91 PRO A O 1
ATOM 678 N N . ALA A 1 92 ? -9.113 9.996 13.370 1.00 95.94 92 ALA A N 1
ATOM 679 C CA . ALA A 1 92 ? -8.467 10.336 14.639 1.00 95.94 92 ALA A CA 1
ATOM 680 C C . ALA A 1 92 ? -6.947 10.074 14.650 1.00 95.94 92 ALA A C 1
ATOM 682 O O . ALA A 1 92 ? -6.265 10.440 15.605 1.00 95.94 92 ALA A O 1
ATOM 683 N N . TRP A 1 93 ? -6.389 9.436 13.615 1.00 95.38 93 TRP A N 1
ATOM 684 C CA . TRP A 1 93 ? -4.982 9.017 13.584 1.00 95.38 93 TRP A CA 1
ATOM 685 C C . TRP A 1 93 ? -4.025 10.057 12.996 1.00 95.38 93 TRP A C 1
ATOM 687 O O . TRP A 1 93 ? -2.826 9.799 12.927 1.00 95.38 93 TRP A O 1
ATOM 697 N N . GLY A 1 94 ? -4.514 11.229 12.579 1.00 87.00 94 GLY A N 1
ATOM 698 C CA . GLY 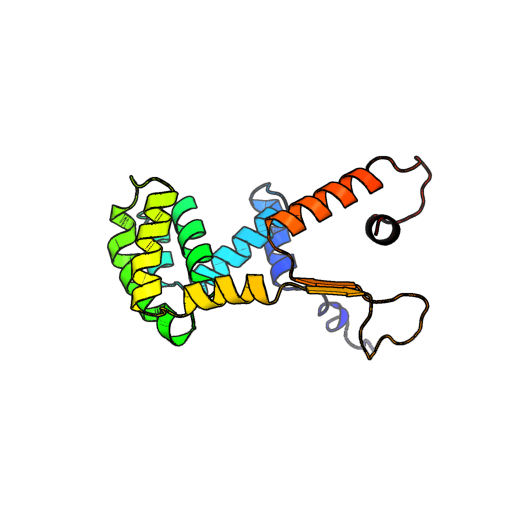A 1 94 ? -3.715 12.230 11.856 1.00 87.00 94 GLY A CA 1
ATOM 699 C C . GLY A 1 94 ? -2.466 12.746 12.588 1.00 87.00 94 GLY A C 1
ATOM 700 O O . GLY A 1 94 ? -1.566 13.271 11.944 1.00 87.00 94 GLY A O 1
ATOM 701 N N . THR A 1 95 ? -2.385 12.583 13.912 1.00 90.94 95 THR A N 1
ATOM 702 C CA . THR A 1 95 ? -1.245 13.006 14.749 1.00 90.94 95 THR A CA 1
ATOM 703 C C . THR A 1 95 ? -0.286 11.869 15.112 1.00 90.94 95 THR A C 1
ATOM 705 O O . THR A 1 95 ? 0.711 12.092 15.803 1.00 90.94 95 THR A O 1
ATOM 708 N N . LEU A 1 96 ? -0.578 10.637 14.690 1.00 91.25 96 LEU A N 1
ATOM 709 C CA . LEU A 1 96 ? 0.284 9.493 14.961 1.00 91.25 96 LEU A CA 1
ATOM 710 C C . LEU A 1 96 ? 1.550 9.558 14.101 1.00 91.25 96 LEU A C 1
ATOM 712 O O . LEU A 1 96 ? 1.511 9.947 12.939 1.00 91.25 96 LEU A O 1
ATOM 716 N N . SER A 1 97 ? 2.674 9.118 14.669 1.00 88.62 97 SER A N 1
ATOM 717 C CA . SER A 1 97 ? 3.859 8.806 13.869 1.00 88.62 97 SER A CA 1
ATOM 718 C C . SER A 1 97 ? 3.612 7.566 13.012 1.00 88.62 97 SER A C 1
ATOM 720 O O . SER A 1 97 ? 2.786 6.728 13.376 1.00 88.62 97 SER A O 1
ATOM 722 N N . ASP A 1 98 ? 4.390 7.388 11.944 1.00 81.56 98 ASP A N 1
ATOM 723 C CA . ASP A 1 98 ? 4.250 6.253 11.020 1.00 81.56 98 ASP A CA 1
ATOM 724 C C . ASP A 1 98 ? 4.199 4.901 11.746 1.00 81.56 98 ASP A C 1
ATOM 726 O O . ASP A 1 98 ? 3.273 4.120 11.552 1.00 81.56 98 ASP A O 1
ATOM 730 N N . LYS A 1 99 ? 5.113 4.661 12.698 1.00 83.56 99 LYS A N 1
ATOM 731 C CA . LYS A 1 99 ? 5.123 3.425 13.505 1.00 83.56 99 LYS A CA 1
ATOM 732 C C . LYS A 1 99 ? 3.853 3.236 14.339 1.00 83.56 99 LYS A C 1
ATOM 734 O O . LYS A 1 99 ? 3.383 2.113 14.507 1.00 83.56 99 LYS A O 1
ATOM 739 N N . LYS A 1 100 ? 3.312 4.318 14.908 1.00 87.62 100 LYS A N 1
ATOM 740 C CA . LYS A 1 100 ? 2.074 4.257 15.700 1.00 87.62 100 LYS A CA 1
ATOM 741 C C . LYS A 1 100 ? 0.860 4.041 14.802 1.00 87.62 100 LYS A C 1
ATOM 743 O O . LYS A 1 100 ? -0.041 3.313 15.201 1.00 87.62 100 LYS A O 1
ATOM 748 N N . LEU A 1 101 ? 0.852 4.634 13.609 1.00 91.00 101 LEU A N 1
ATOM 749 C CA . LEU A 1 101 ? -0.177 4.413 12.600 1.00 91.00 101 LEU A CA 1
ATOM 750 C C . LEU A 1 101 ? -0.182 2.952 12.133 1.00 91.00 101 LEU A C 1
ATOM 752 O O . LEU A 1 101 ? -1.229 2.312 12.155 1.00 91.00 101 LEU A O 1
ATOM 756 N N . GLU A 1 102 ? 0.980 2.408 11.771 1.00 88.12 102 GLU A N 1
ATOM 757 C CA . GLU A 1 102 ? 1.123 0.998 11.392 1.00 88.12 102 GLU A CA 1
ATOM 758 C C . GLU A 1 102 ? 0.606 0.073 12.494 1.00 88.12 102 GLU A C 1
ATOM 760 O O . GLU A 1 102 ? -0.204 -0.813 12.229 1.00 88.12 102 GLU A O 1
ATOM 765 N N . HIS A 1 103 ? 1.003 0.327 13.744 1.00 88.69 103 HIS A N 1
ATOM 766 C CA . HIS A 1 103 ? 0.530 -0.452 14.881 1.00 88.69 103 HIS A CA 1
ATOM 767 C C . HIS A 1 103 ? -0.988 -0.338 15.083 1.00 88.69 103 HIS A C 1
ATOM 769 O O . HIS A 1 103 ? -1.653 -1.342 15.327 1.00 88.69 103 HIS A O 1
ATOM 775 N N . ALA A 1 104 ? -1.558 0.863 14.943 1.00 92.81 104 ALA A N 1
ATOM 776 C CA . ALA A 1 104 ? -2.998 1.073 15.056 1.00 92.81 104 ALA A CA 1
ATOM 777 C C . ALA A 1 104 ? -3.781 0.291 13.990 1.00 92.81 104 ALA A C 1
ATOM 779 O O . ALA A 1 104 ? -4.827 -0.275 14.300 1.00 92.81 104 ALA A O 1
ATOM 780 N N . ILE A 1 105 ? -3.265 0.215 12.759 1.00 93.31 105 ILE A N 1
ATOM 781 C CA . ILE A 1 105 ? -3.846 -0.593 11.677 1.00 93.31 105 ILE A CA 1
ATOM 782 C C . ILE A 1 105 ? -3.736 -2.091 12.004 1.00 93.31 105 ILE A C 1
ATOM 784 O O . ILE A 1 105 ? -4.704 -2.838 11.849 1.00 93.31 105 ILE A O 1
ATOM 788 N N . ASP A 1 106 ? -2.579 -2.525 12.502 1.00 90.19 106 ASP A N 1
ATOM 789 C CA . ASP A 1 106 ? -2.298 -3.931 12.799 1.00 90.19 106 ASP A CA 1
ATOM 790 C C . ASP A 1 106 ? -3.197 -4.525 13.870 1.00 90.19 106 ASP A C 1
ATOM 792 O O . ASP A 1 106 ? -3.560 -5.691 13.766 1.00 90.19 106 ASP A O 1
ATOM 796 N N . VAL A 1 107 ? -3.606 -3.731 14.861 1.00 93.56 107 VAL A N 1
ATOM 797 C CA . VAL A 1 107 ? -4.570 -4.164 15.884 1.00 93.56 107 VAL A CA 1
ATOM 798 C C . VAL A 1 107 ? -5.873 -4.660 15.247 1.00 93.56 107 VAL A C 1
ATOM 800 O O . VAL A 1 107 ? -6.442 -5.657 15.693 1.00 93.56 107 VAL A O 1
ATOM 803 N N . TRP A 1 108 ? -6.346 -3.994 14.191 1.00 94.56 108 TRP A N 1
ATOM 804 C CA . TRP A 1 108 ? -7.576 -4.381 13.495 1.00 94.56 108 TRP A CA 1
ATOM 805 C C . TRP A 1 108 ? -7.351 -5.543 12.537 1.00 94.56 108 TRP A C 1
ATOM 807 O O . TRP A 1 108 ? -8.195 -6.434 12.445 1.00 94.56 108 TRP A O 1
ATOM 817 N N . ILE A 1 109 ? -6.199 -5.578 11.869 1.00 91.62 109 ILE A N 1
ATOM 818 C CA . ILE A 1 109 ? -5.829 -6.712 11.022 1.00 91.62 109 ILE A CA 1
ATOM 819 C C . ILE A 1 109 ? -5.725 -7.989 11.856 1.00 91.62 109 ILE A C 1
ATOM 821 O O . ILE A 1 109 ? -6.333 -8.986 11.491 1.00 91.62 109 ILE A O 1
ATOM 825 N N . ASP A 1 110 ? -5.020 -7.963 12.986 1.00 89.69 110 ASP A N 1
ATOM 826 C CA . ASP A 1 110 ? -4.822 -9.135 13.843 1.00 89.69 110 ASP A CA 1
ATOM 827 C C . ASP A 1 110 ? -6.141 -9.637 14.448 1.00 89.69 110 ASP A C 1
ATOM 829 O O . ASP A 1 110 ? -6.387 -10.839 14.506 1.00 89.69 110 ASP A O 1
ATOM 833 N N . ARG A 1 111 ? -7.049 -8.719 14.804 1.00 92.19 111 ARG A N 1
ATOM 834 C CA . ARG A 1 111 ? -8.382 -9.062 15.318 1.00 92.19 111 ARG A CA 1
ATOM 835 C C . ARG A 1 111 ? -9.223 -9.867 14.325 1.00 92.19 111 ARG A C 1
ATOM 837 O O . ARG A 1 111 ? -9.939 -10.775 14.738 1.00 92.19 111 ARG A O 1
ATOM 844 N N . HIS A 1 112 ? -9.184 -9.513 13.042 1.00 91.56 112 HIS A N 1
ATOM 845 C CA . HIS A 1 112 ? -10.040 -10.123 12.016 1.00 91.56 112 HIS A CA 1
ATOM 846 C C . HIS A 1 112 ? -9.320 -11.176 11.165 1.00 91.56 112 HIS A C 1
ATOM 848 O O . HIS A 1 112 ? -9.964 -12.021 10.547 1.00 91.56 112 HIS A O 1
ATOM 854 N N . ASP A 1 113 ? -7.992 -11.134 11.129 1.00 87.50 113 ASP A N 1
ATOM 855 C CA . ASP A 1 113 ? -7.132 -12.025 10.364 1.00 87.50 113 ASP A CA 1
ATOM 856 C C . ASP A 1 113 ? -5.766 -12.183 11.056 1.00 87.50 113 ASP A C 1
ATOM 858 O O . ASP A 1 113 ? -4.739 -11.700 10.565 1.00 87.50 113 ASP A O 1
ATOM 862 N N . PRO A 1 114 ? -5.710 -12.920 12.179 1.00 79.50 114 PRO A N 1
ATOM 863 C CA . PRO A 1 114 ? -4.466 -13.141 12.929 1.00 79.50 114 PRO A CA 1
ATOM 864 C C . PRO A 1 114 ? -3.404 -13.887 12.102 1.00 79.50 114 PRO A C 1
ATOM 866 O O . PRO A 1 114 ? -2.206 -13.891 12.402 1.00 79.50 114 PRO A O 1
ATOM 869 N N . ASN A 1 115 ? -3.824 -14.529 11.007 1.00 73.69 115 ASN A N 1
ATOM 870 C CA . ASN A 1 115 ? -2.931 -15.198 10.074 1.00 73.69 115 ASN A CA 1
ATOM 871 C C . ASN A 1 115 ? -2.350 -14.254 9.010 1.00 73.69 115 ASN A C 1
ATOM 873 O O . ASN A 1 115 ? -1.401 -14.658 8.337 1.00 73.69 115 ASN A O 1
ATOM 877 N N . ALA A 1 116 ? -2.832 -13.017 8.857 1.00 64.69 116 ALA A N 1
ATOM 878 C CA . ALA A 1 116 ? -2.268 -12.045 7.916 1.00 64.69 116 ALA A CA 1
ATOM 879 C C . ALA A 1 116 ? -0.788 -11.771 8.206 1.00 64.69 116 ALA A C 1
ATOM 881 O O . ALA A 1 116 ? 0.050 -11.868 7.309 1.00 64.69 116 ALA A O 1
ATOM 882 N N . VAL A 1 117 ? -0.439 -11.572 9.481 1.00 60.00 117 VAL A N 1
ATOM 883 C CA . VAL A 1 117 ? 0.951 -11.388 9.933 1.00 60.00 117 VAL A CA 1
ATOM 884 C C . VAL A 1 117 ? 1.788 -12.646 9.664 1.00 60.00 117 VAL A C 1
ATOM 886 O O . VAL A 1 117 ? 2.955 -12.568 9.266 1.00 60.00 117 VAL A O 1
ATOM 889 N N . ARG A 1 118 ? 1.183 -13.835 9.813 1.00 58.12 118 ARG A N 1
ATOM 890 C CA . ARG A 1 118 ? 1.837 -15.108 9.480 1.00 58.12 118 ARG A CA 1
ATOM 891 C C . ARG A 1 118 ? 2.071 -15.245 7.982 1.00 58.12 118 ARG A C 1
ATOM 893 O O . ARG A 1 118 ? 3.141 -15.709 7.616 1.00 58.12 118 ARG A O 1
ATOM 900 N N . ARG A 1 119 ? 1.156 -14.803 7.114 1.00 65.00 119 ARG A N 1
ATOM 901 C CA . ARG A 1 119 ? 1.357 -14.811 5.653 1.00 65.00 119 ARG A CA 1
ATOM 902 C C . ARG A 1 119 ? 2.506 -13.897 5.234 1.00 65.00 119 ARG A C 1
ATOM 904 O O . ARG A 1 119 ? 3.328 -14.329 4.432 1.00 65.00 119 ARG A O 1
ATOM 911 N N . THR A 1 120 ? 2.659 -12.724 5.850 1.00 58.19 120 THR A N 1
ATOM 912 C CA . THR A 1 120 ? 3.834 -11.855 5.643 1.00 58.19 120 THR A CA 1
ATOM 913 C C . THR A 1 120 ? 5.139 -12.561 6.038 1.00 58.19 120 THR A C 1
ATOM 915 O O . THR A 1 120 ? 6.120 -12.547 5.293 1.00 58.19 120 THR A O 1
ATOM 918 N N . ARG A 1 121 ? 5.153 -13.262 7.182 1.00 54.62 121 ARG A N 1
ATOM 919 C CA . ARG A 1 121 ? 6.324 -14.022 7.659 1.00 54.62 121 ARG A CA 1
ATOM 920 C C . ARG A 1 121 ? 6.597 -15.288 6.836 1.00 54.62 121 ARG A C 1
ATOM 922 O O . ARG A 1 121 ? 7.754 -15.645 6.627 1.00 54.62 121 ARG A O 1
ATOM 929 N N . THR A 1 122 ? 5.558 -15.954 6.343 1.00 57.12 122 THR A N 1
ATOM 930 C CA . THR A 1 122 ? 5.654 -17.132 5.473 1.00 57.12 122 THR A CA 1
ATOM 931 C C . THR A 1 122 ? 6.110 -16.745 4.072 1.00 57.12 122 THR A C 1
ATOM 933 O O . THR A 1 122 ? 6.921 -17.464 3.503 1.00 57.12 122 THR A O 1
ATOM 936 N N . ALA A 1 123 ? 5.708 -15.586 3.541 1.00 58.38 123 ALA A N 1
ATOM 937 C CA . ALA A 1 123 ? 6.254 -15.055 2.292 1.00 58.38 123 ALA A CA 1
ATOM 938 C C . ALA A 1 123 ? 7.779 -14.852 2.380 1.00 58.38 123 ALA A C 1
ATOM 940 O O . ALA A 1 123 ? 8.490 -15.200 1.442 1.00 58.38 123 ALA A O 1
ATOM 941 N N . MET A 1 124 ? 8.288 -14.400 3.535 1.00 57.75 124 MET A N 1
ATOM 942 C CA . MET A 1 124 ? 9.731 -14.296 3.805 1.00 57.75 124 MET A CA 1
ATOM 943 C C . MET A 1 124 ? 10.432 -15.651 4.007 1.00 57.75 124 MET A C 1
ATOM 945 O O . MET A 1 124 ? 11.628 -15.765 3.735 1.00 57.75 124 MET A O 1
ATOM 949 N N . ARG A 1 125 ? 9.722 -16.678 4.494 1.00 59.12 125 ARG A N 1
ATOM 950 C CA . ARG A 1 125 ? 10.250 -18.052 4.614 1.00 59.12 125 ARG A CA 1
ATOM 951 C C . ARG A 1 125 ? 10.211 -18.821 3.295 1.00 59.12 125 ARG A C 1
ATOM 953 O O . ARG A 1 125 ? 11.054 -19.676 3.084 1.00 59.12 125 ARG A O 1
ATOM 960 N N . GLY A 1 126 ? 9.270 -18.496 2.413 1.00 59.69 126 GLY A N 1
ATOM 961 C CA . GLY A 1 126 ? 9.186 -18.999 1.043 1.00 59.69 126 GLY A CA 1
ATOM 962 C C . GLY A 1 126 ? 10.004 -18.172 0.052 1.00 59.69 126 GLY A C 1
ATOM 963 O O . GLY A 1 126 ? 9.653 -18.140 -1.125 1.00 59.69 126 GLY A O 1
ATOM 964 N N . ARG A 1 127 ? 11.033 -17.456 0.527 1.00 81.25 127 ARG A N 1
ATOM 965 C CA . ARG A 1 127 ? 12.036 -16.845 -0.343 1.00 81.25 127 ARG A CA 1
ATOM 966 C C . ARG A 1 127 ? 12.888 -17.946 -0.952 1.00 81.25 127 ARG A C 1
ATOM 968 O O . ARG A 1 127 ? 13.311 -18.860 -0.251 1.00 81.25 127 ARG A O 1
ATOM 975 N N . TYR A 1 128 ? 13.136 -17.835 -2.241 1.00 80.44 128 TYR A N 1
ATOM 976 C CA . TYR A 1 128 ? 13.992 -18.740 -2.989 1.00 80.44 128 TYR A CA 1
ATOM 977 C C . TYR A 1 128 ? 14.554 -17.985 -4.185 1.00 80.44 128 TYR A C 1
ATOM 979 O O . TYR A 1 128 ? 13.999 -16.966 -4.598 1.00 80.44 128 TYR A O 1
ATOM 987 N N . PHE A 1 129 ? 15.654 -18.482 -4.721 1.00 83.31 129 PHE A N 1
ATOM 988 C CA . PHE A 1 129 ? 16.259 -17.989 -5.943 1.00 83.31 129 PHE A CA 1
ATOM 989 C C . PHE A 1 129 ? 16.690 -19.218 -6.732 1.00 83.31 129 PHE A C 1
ATOM 991 O O . PHE A 1 129 ? 17.462 -20.029 -6.223 1.00 83.31 129 PHE A O 1
ATOM 998 N N . ALA A 1 130 ? 16.118 -19.389 -7.915 1.00 78.44 130 ALA A N 1
ATOM 999 C CA . ALA A 1 130 ? 16.344 -20.525 -8.787 1.00 78.44 130 ALA A CA 1
ATOM 1000 C C . ALA A 1 130 ? 16.774 -20.029 -10.169 1.00 78.44 130 ALA A C 1
ATOM 1002 O O . ALA A 1 130 ? 16.260 -19.033 -10.679 1.00 78.44 130 ALA A O 1
ATOM 1003 N N . VAL A 1 131 ? 17.726 -20.746 -10.755 1.00 83.12 131 VAL A N 1
ATOM 1004 C CA . VAL A 1 131 ? 18.154 -20.600 -12.146 1.00 83.12 131 VAL A CA 1
ATOM 1005 C C . VAL A 1 131 ? 17.697 -21.877 -12.859 1.00 83.12 131 VAL A C 1
ATOM 1007 O O . VAL A 1 131 ? 18.126 -22.968 -12.484 1.00 83.12 131 VAL A O 1
ATOM 1010 N N . GLY A 1 132 ? 16.791 -21.727 -13.822 1.00 71.00 132 GLY A N 1
ATOM 1011 C CA . GLY A 1 132 ? 16.096 -22.753 -14.605 1.00 71.00 132 GLY A CA 1
ATOM 1012 C C . GLY A 1 132 ? 14.757 -23.221 -14.017 1.00 71.00 132 GLY A C 1
ATOM 1013 O O . GLY A 1 132 ? 14.539 -23.122 -12.811 1.00 71.00 132 GLY A O 1
ATOM 1014 N N . ASP A 1 133 ? 13.873 -23.767 -14.868 1.00 59.97 133 ASP A N 1
ATOM 1015 C CA . ASP A 1 133 ? 12.658 -24.537 -14.516 1.00 59.97 133 ASP A CA 1
ATOM 1016 C C . ASP A 1 133 ? 12.443 -25.719 -15.509 1.00 59.97 133 ASP A C 1
ATOM 1018 O O . ASP A 1 133 ? 13.044 -25.757 -16.581 1.00 59.97 133 ASP A O 1
ATOM 1022 N N . ARG A 1 134 ? 11.591 -26.706 -15.172 1.00 45.22 134 ARG A N 1
ATOM 1023 C CA . ARG A 1 134 ? 11.416 -28.027 -15.840 1.00 45.22 134 ARG A CA 1
ATOM 1024 C C . ARG A 1 134 ? 10.946 -27.988 -17.307 1.00 45.22 134 ARG A C 1
ATOM 1026 O O . ARG A 1 134 ? 10.982 -29.030 -17.957 1.00 45.22 134 ARG A O 1
ATOM 1033 N N . ASN A 1 135 ? 10.502 -26.827 -17.792 1.00 49.09 135 ASN A N 1
ATOM 1034 C CA . ASN A 1 135 ? 9.966 -26.590 -19.139 1.00 49.09 135 ASN A CA 1
ATOM 1035 C C . ASN A 1 135 ? 10.693 -25.432 -19.865 1.00 49.09 135 ASN A C 1
ATOM 1037 O O . ASN A 1 135 ? 10.066 -24.687 -20.616 1.00 49.09 135 ASN A O 1
ATOM 1041 N N . ASP A 1 136 ? 11.999 -25.247 -19.645 1.00 58.00 136 ASP A N 1
ATOM 1042 C CA . ASP A 1 136 ? 12.802 -24.427 -20.562 1.00 58.00 136 ASP A CA 1
ATOM 1043 C C . ASP A 1 136 ? 12.833 -25.127 -21.941 1.00 58.00 136 ASP A C 1
ATOM 1045 O O . ASP A 1 136 ? 13.519 -26.136 -22.129 1.00 58.00 136 ASP A O 1
ATOM 1049 N N . ASP A 1 137 ? 12.086 -24.598 -22.915 1.00 56.00 137 ASP A N 1
ATOM 1050 C CA . ASP A 1 137 ? 12.258 -24.973 -24.319 1.00 56.00 137 ASP A CA 1
ATOM 1051 C C . ASP A 1 137 ? 13.612 -24.424 -24.787 1.00 56.00 137 ASP A C 1
ATOM 1053 O O . ASP A 1 137 ? 13.849 -23.214 -24.843 1.00 56.00 137 ASP A O 1
ATOM 1057 N N . ALA A 1 138 ? 14.543 -25.342 -25.052 1.00 58.81 138 ALA A N 1
ATOM 1058 C CA . ALA A 1 138 ? 15.948 -25.047 -25.288 1.00 58.81 138 ALA A CA 1
ATOM 1059 C C . ALA A 1 138 ? 16.162 -24.162 -26.530 1.00 58.81 138 ALA A C 1
ATOM 1061 O O . ALA A 1 138 ? 16.249 -24.648 -27.656 1.00 58.81 138 ALA A O 1
ATOM 1062 N N . CYS A 1 139 ? 16.325 -22.857 -26.301 1.00 62.53 139 CYS A N 1
ATOM 1063 C CA . CYS A 1 139 ? 16.764 -21.877 -27.298 1.00 62.53 139 CYS A CA 1
ATOM 1064 C C . CYS A 1 139 ? 17.946 -21.021 -26.786 1.00 62.53 139 CYS A C 1
ATOM 1066 O O . CYS A 1 139 ? 18.050 -19.835 -27.085 1.00 62.53 139 CYS A O 1
ATOM 1068 N N . GLY A 1 140 ? 18.847 -21.622 -25.994 1.00 72.00 140 GLY A N 1
ATOM 1069 C CA . GLY A 1 140 ? 20.113 -21.000 -25.570 1.00 72.00 140 GLY A CA 1
ATOM 1070 C C . GLY A 1 140 ? 20.041 -20.051 -24.365 1.00 72.00 140 GLY A C 1
ATOM 1071 O O . GLY A 1 140 ? 21.063 -19.485 -23.989 1.00 72.00 140 GLY A O 1
ATOM 1072 N N . THR A 1 141 ? 18.876 -19.898 -23.734 1.00 78.38 141 THR A N 1
ATOM 1073 C CA . THR A 1 141 ? 18.670 -19.100 -22.511 1.00 78.38 141 THR A CA 1
ATOM 1074 C C . THR A 1 141 ? 17.979 -19.935 -21.440 1.00 78.38 141 THR A C 1
ATOM 1076 O O . THR A 1 141 ? 17.215 -20.835 -21.780 1.00 78.38 141 THR A O 1
ATOM 1079 N N . THR A 1 142 ? 18.200 -19.616 -20.163 1.00 81.25 142 THR A N 1
ATOM 1080 C CA . THR A 1 142 ? 17.497 -20.251 -19.037 1.00 81.25 142 THR A CA 1
ATOM 1081 C C . THR A 1 142 ? 16.776 -19.212 -18.190 1.00 81.25 142 THR A C 1
ATOM 1083 O O . THR A 1 142 ? 17.218 -18.064 -18.082 1.00 81.25 142 THR A O 1
ATOM 1086 N N . SER A 1 143 ? 15.637 -19.593 -17.621 1.00 79.00 143 SER A N 1
ATOM 1087 C CA . SER A 1 143 ? 14.855 -18.711 -16.757 1.00 79.00 143 SER A CA 1
ATOM 1088 C C . SER A 1 143 ? 15.564 -18.464 -15.418 1.00 79.00 143 SER A C 1
ATOM 1090 O O . SER A 1 143 ? 16.232 -19.333 -14.883 1.00 79.00 143 SER A O 1
ATOM 1092 N N . VAL A 1 144 ? 15.421 -17.279 -14.823 1.00 80.25 144 VAL A N 1
ATOM 1093 C CA . VAL A 1 144 ? 15.824 -17.025 -13.426 1.00 80.25 144 VAL A CA 1
ATOM 1094 C C . VAL A 1 144 ? 14.595 -16.528 -12.692 1.00 80.25 144 VAL A C 1
ATOM 1096 O O . VAL A 1 144 ? 13.966 -15.561 -13.119 1.00 80.25 144 VAL A O 1
ATOM 1099 N N . HIS A 1 145 ? 14.217 -17.193 -11.604 1.00 77.88 145 HIS A N 1
ATOM 1100 C CA . HIS A 1 145 ? 12.995 -16.867 -10.884 1.00 77.88 145 HIS A CA 1
ATOM 1101 C C . HIS A 1 145 ? 13.156 -17.068 -9.378 1.00 77.88 145 HIS A C 1
ATOM 1103 O O . HIS A 1 145 ? 13.948 -17.873 -8.892 1.00 77.88 145 HIS A O 1
ATOM 1109 N N . GLY A 1 146 ? 12.418 -16.284 -8.600 1.00 80.56 146 GLY A N 1
ATOM 1110 C CA . GLY A 1 146 ? 12.576 -16.302 -7.158 1.00 80.56 146 GLY A CA 1
ATOM 1111 C C . GLY A 1 146 ? 11.729 -15.272 -6.438 1.00 80.56 146 GLY A C 1
ATOM 1112 O O . GLY A 1 146 ? 11.127 -14.381 -7.034 1.00 80.56 146 GLY A O 1
ATOM 1113 N N . ARG A 1 147 ? 11.707 -15.391 -5.114 1.00 81.06 147 ARG A N 1
ATOM 1114 C CA . ARG A 1 147 ? 11.178 -14.379 -4.200 1.00 81.06 147 ARG A CA 1
ATOM 1115 C C . ARG A 1 147 ? 12.289 -13.953 -3.258 1.00 81.06 147 ARG A C 1
ATOM 1117 O O . ARG A 1 147 ? 12.821 -14.776 -2.519 1.00 81.06 147 ARG A O 1
ATOM 1124 N N . LEU A 1 148 ? 12.604 -12.664 -3.263 1.00 83.38 148 LEU A N 1
ATOM 1125 C CA . LEU A 1 148 ? 13.599 -12.047 -2.388 1.00 83.38 148 LEU A CA 1
ATOM 1126 C C . LEU A 1 148 ? 12.912 -11.208 -1.308 1.00 83.38 148 LEU A C 1
ATOM 1128 O O . LEU A 1 148 ? 11.727 -10.886 -1.413 1.00 83.38 148 LEU A O 1
ATOM 1132 N N . SER A 1 149 ? 13.645 -10.858 -0.247 1.00 81.25 149 SER A N 1
ATOM 1133 C CA . SER A 1 149 ? 13.153 -9.817 0.658 1.00 81.25 149 SER A CA 1
ATOM 1134 C C . SER A 1 149 ? 13.213 -8.468 -0.057 1.00 81.25 149 SER A C 1
ATOM 1136 O O . SER A 1 149 ? 13.982 -8.303 -1.001 1.00 81.25 149 SER A O 1
ATOM 1138 N N . VAL A 1 150 ? 12.432 -7.486 0.397 1.00 77.44 150 VAL A N 1
ATOM 1139 C CA . VAL A 1 150 ? 12.468 -6.131 -0.183 1.00 77.44 150 VAL A CA 1
ATOM 1140 C C . VAL A 1 150 ? 13.883 -5.542 -0.114 1.00 77.44 150 VAL A C 1
ATOM 1142 O O . VAL A 1 150 ? 14.344 -4.936 -1.077 1.00 77.44 150 VAL A O 1
ATOM 1145 N N . THR A 1 151 ? 14.597 -5.774 0.990 1.00 78.31 151 THR A N 1
ATOM 1146 C CA . THR A 1 151 ? 15.980 -5.319 1.181 1.00 78.31 151 THR A CA 1
ATOM 1147 C C . THR A 1 151 ? 16.939 -5.984 0.196 1.00 78.31 151 THR A C 1
ATOM 1149 O O . THR A 1 151 ? 17.722 -5.292 -0.452 1.00 78.31 151 THR A O 1
ATOM 1152 N N . ASP A 1 152 ? 16.847 -7.306 0.031 1.00 83.31 152 ASP A N 1
ATOM 1153 C CA . ASP A 1 152 ? 17.714 -8.044 -0.896 1.00 83.31 152 ASP A CA 1
ATOM 1154 C C . ASP A 1 152 ? 17.408 -7.665 -2.353 1.00 83.31 152 ASP A C 1
ATOM 1156 O O . ASP A 1 152 ? 18.322 -7.474 -3.149 1.00 83.31 152 ASP A O 1
ATOM 1160 N N . ALA A 1 153 ? 16.128 -7.492 -2.701 1.00 84.31 153 ALA A N 1
ATOM 1161 C CA . ALA A 1 153 ? 15.710 -7.063 -4.032 1.00 84.31 153 ALA A CA 1
ATOM 1162 C C . ALA A 1 153 ? 16.238 -5.659 -4.372 1.00 84.31 153 ALA A C 1
ATOM 1164 O O . ALA A 1 153 ? 16.719 -5.438 -5.482 1.00 84.31 153 ALA A O 1
ATOM 1165 N N . ALA A 1 154 ? 16.200 -4.726 -3.415 1.00 82.62 154 ALA A N 1
ATOM 1166 C CA . ALA A 1 154 ? 16.766 -3.390 -3.589 1.00 82.62 154 ALA A CA 1
ATOM 1167 C C . ALA A 1 154 ? 18.289 -3.438 -3.801 1.00 82.62 154 ALA A C 1
ATOM 1169 O O . ALA A 1 154 ? 18.807 -2.741 -4.675 1.00 82.62 154 ALA A O 1
ATOM 1170 N N . LEU A 1 155 ? 18.995 -4.297 -3.059 1.00 89.69 155 LEU A N 1
ATOM 1171 C CA . LEU A 1 155 ? 20.437 -4.488 -3.214 1.00 89.69 155 LEU A CA 1
ATOM 1172 C C . LEU A 1 155 ? 20.791 -5.076 -4.587 1.00 89.69 155 LEU A C 1
ATOM 1174 O O . LEU A 1 155 ? 21.682 -4.559 -5.260 1.00 89.69 155 LEU A O 1
ATOM 1178 N N . VAL A 1 156 ? 20.079 -6.119 -5.026 1.00 88.69 156 VAL A N 1
ATOM 1179 C CA . VAL A 1 156 ? 20.263 -6.724 -6.356 1.00 88.69 156 VAL A CA 1
ATOM 1180 C C . VAL A 1 156 ? 20.003 -5.691 -7.451 1.00 88.69 156 VAL A C 1
ATOM 1182 O O . VAL A 1 156 ? 20.822 -5.535 -8.355 1.00 88.69 156 VAL A O 1
ATOM 1185 N N . HIS A 1 157 ? 18.915 -4.925 -7.338 1.00 86.69 157 HIS A N 1
ATOM 1186 C CA . HIS A 1 157 ? 18.591 -3.868 -8.292 1.00 86.69 157 HIS A CA 1
ATOM 1187 C C . HIS A 1 157 ? 19.697 -2.809 -8.376 1.00 86.69 157 HIS A C 1
ATOM 1189 O O . HIS A 1 157 ? 20.140 -2.460 -9.470 1.00 86.69 157 HIS A O 1
ATOM 1195 N N . GLN A 1 158 ? 20.183 -2.329 -7.228 1.00 87.62 158 GLN A N 1
ATOM 1196 C CA . GLN A 1 158 ? 21.273 -1.360 -7.176 1.00 87.62 158 GLN A CA 1
ATOM 1197 C C . GLN A 1 158 ? 22.562 -1.931 -7.776 1.00 87.62 158 GLN A C 1
ATOM 1199 O O . GLN A 1 158 ? 23.266 -1.231 -8.503 1.00 87.62 158 GLN A O 1
ATOM 1204 N N . ARG A 1 159 ? 22.878 -3.202 -7.501 1.00 89.50 159 ARG A N 1
ATOM 1205 C CA . ARG A 1 159 ? 24.091 -3.839 -8.018 1.00 89.50 159 ARG A CA 1
ATOM 1206 C C . ARG A 1 159 ? 24.052 -3.986 -9.537 1.00 89.50 159 ARG A C 1
ATOM 1208 O O . ARG A 1 159 ? 25.024 -3.604 -10.184 1.00 89.50 159 ARG A O 1
ATOM 1215 N N . LEU A 1 160 ? 22.927 -4.442 -10.087 1.00 90.12 160 LEU A N 1
ATOM 1216 C CA . LEU A 1 160 ? 22.705 -4.507 -11.533 1.00 90.12 160 LEU A CA 1
ATOM 1217 C C . LEU A 1 160 ? 22.802 -3.119 -12.172 1.00 90.12 160 LEU A C 1
ATOM 1219 O O . LEU A 1 160 ? 23.464 -2.961 -13.192 1.00 90.12 160 LEU A O 1
ATOM 1223 N N . ALA A 1 161 ? 22.206 -2.097 -11.550 1.00 87.50 161 ALA A N 1
ATOM 1224 C CA . ALA A 1 161 ? 22.292 -0.722 -12.036 1.00 87.50 161 ALA A CA 1
ATOM 1225 C C . ALA A 1 161 ? 23.744 -0.218 -12.102 1.00 87.50 161 ALA A C 1
ATOM 1227 O O . ALA A 1 161 ? 24.118 0.411 -13.085 1.00 87.50 161 ALA A O 1
ATOM 1228 N N . ILE A 1 162 ? 24.571 -0.532 -11.097 1.00 90.38 162 ILE A N 1
ATOM 1229 C CA . ILE A 1 162 ? 26.003 -0.190 -11.091 1.00 90.38 162 ILE A CA 1
ATOM 1230 C C . ILE A 1 162 ? 26.748 -0.916 -12.217 1.00 90.38 162 ILE A C 1
ATOM 1232 O O . ILE A 1 162 ? 27.565 -0.301 -12.898 1.00 90.38 162 ILE A O 1
ATOM 1236 N N . MET A 1 163 ? 26.472 -2.205 -12.425 1.00 90.19 163 MET A N 1
ATOM 1237 C CA . MET A 1 163 ? 27.145 -3.016 -13.448 1.00 90.19 163 MET A CA 1
ATOM 1238 C C . MET A 1 163 ? 26.878 -2.513 -14.871 1.00 90.19 163 MET A C 1
ATOM 1240 O O . MET A 1 163 ? 27.770 -2.571 -15.711 1.00 90.19 163 MET A O 1
ATOM 1244 N N . ILE A 1 164 ? 25.685 -1.969 -15.128 1.00 90.62 164 ILE A N 1
ATOM 1245 C CA . ILE A 1 164 ? 25.286 -1.481 -16.459 1.00 90.62 164 ILE A CA 1
ATOM 1246 C C . ILE A 1 164 ? 25.440 0.039 -16.638 1.00 90.62 164 ILE A C 1
ATOM 1248 O O . ILE A 1 164 ? 25.075 0.560 -17.690 1.00 90.62 164 ILE A O 1
ATOM 1252 N N . ALA A 1 165 ? 25.937 0.763 -15.627 1.00 86.69 165 ALA A N 1
ATOM 1253 C CA . ALA A 1 165 ? 25.918 2.229 -15.595 1.00 86.69 165 ALA A CA 1
ATOM 1254 C C . ALA A 1 165 ? 26.799 2.892 -16.666 1.00 86.69 165 ALA A C 1
ATOM 1256 O O . ALA A 1 165 ? 26.469 3.980 -17.131 1.00 86.69 165 ALA A O 1
ATOM 1257 N N . ASN A 1 166 ? 27.903 2.247 -17.052 1.00 85.12 166 ASN A N 1
ATOM 1258 C CA . ASN A 1 166 ? 28.914 2.829 -17.937 1.00 85.12 166 ASN A CA 1
ATOM 1259 C C . ASN A 1 166 ? 29.153 1.941 -19.167 1.00 85.12 166 ASN A C 1
ATOM 1261 O O . ASN A 1 166 ? 30.180 1.262 -19.245 1.00 85.12 166 ASN A O 1
ATOM 1265 N N . PRO A 1 167 ? 28.206 1.902 -20.118 1.00 85.62 167 PRO A N 1
ATOM 1266 C CA . PRO A 1 167 ? 28.410 1.219 -21.386 1.00 85.62 167 PRO A CA 1
ATOM 1267 C C . PRO A 1 167 ? 29.406 1.987 -22.266 1.00 85.62 167 PRO A C 1
ATOM 1269 O O . PRO A 1 167 ? 29.591 3.198 -22.125 1.00 85.62 167 PRO A O 1
ATOM 1272 N N . CYS A 1 168 ? 30.010 1.284 -23.223 1.00 88.31 168 CYS A N 1
ATOM 1273 C CA . CYS A 1 168 ? 30.709 1.931 -24.331 1.00 88.31 168 CYS A CA 1
ATOM 1274 C C . CYS A 1 168 ? 29.717 2.823 -25.114 1.00 88.31 168 CYS A C 1
ATOM 1276 O O . CYS A 1 168 ? 28.563 2.411 -25.271 1.00 88.31 168 CYS A O 1
ATOM 1278 N N . PRO A 1 169 ? 30.130 3.999 -25.630 1.00 83.19 169 PRO A N 1
ATOM 1279 C CA . PRO A 1 169 ? 29.261 4.867 -26.432 1.00 83.19 169 PRO A CA 1
ATOM 1280 C C . PRO A 1 169 ? 28.574 4.155 -27.605 1.00 83.19 169 PRO A C 1
ATOM 1282 O O . PRO A 1 169 ? 27.418 4.448 -27.896 1.00 83.19 169 PRO A O 1
ATOM 1285 N N . ASP A 1 170 ? 29.253 3.176 -28.206 1.00 89.31 170 ASP A N 1
ATOM 1286 C CA . ASP A 1 170 ? 28.764 2.413 -29.359 1.00 89.31 170 ASP A CA 1
ATOM 1287 C C . ASP A 1 170 ? 28.209 1.027 -28.984 1.00 89.31 170 ASP A C 1
ATOM 1289 O O . ASP A 1 170 ? 28.104 0.153 -29.839 1.00 89.31 170 ASP A O 1
ATOM 1293 N N . ASP A 1 171 ? 27.883 0.775 -27.709 1.00 87.88 171 ASP A N 1
ATOM 1294 C CA . ASP A 1 171 ? 27.331 -0.517 -27.287 1.00 87.88 171 ASP A CA 1
ATOM 1295 C C . ASP A 1 171 ? 25.909 -0.719 -27.857 1.00 87.88 171 ASP A C 1
ATOM 1297 O O . ASP A 1 171 ? 24.968 -0.059 -27.395 1.00 87.88 171 ASP A O 1
ATOM 1301 N N . PRO A 1 172 ? 25.710 -1.659 -28.803 1.00 89.69 172 PRO A N 1
ATOM 1302 C CA . PRO A 1 172 ? 24.442 -1.827 -29.509 1.00 89.69 172 PRO A CA 1
ATOM 1303 C C . PRO A 1 172 ? 23.374 -2.546 -28.673 1.00 89.69 172 PRO A C 1
ATOM 1305 O O . PRO A 1 172 ? 22.230 -2.668 -29.113 1.00 89.69 172 PRO A O 1
ATOM 1308 N N . ARG A 1 173 ? 23.724 -3.068 -27.489 1.00 90.56 173 ARG A N 1
ATOM 1309 C CA . ARG A 1 173 ? 22.805 -3.856 -26.660 1.00 90.56 173 ARG A CA 1
ATOM 1310 C C . ARG A 1 173 ? 21.722 -2.982 -26.035 1.00 90.56 173 ARG A C 1
ATOM 1312 O O . ARG A 1 173 ? 21.985 -1.886 -25.538 1.00 90.56 173 ARG A O 1
ATOM 1319 N N . THR A 1 174 ? 20.508 -3.522 -25.982 1.00 88.50 174 THR A N 1
ATOM 1320 C CA . THR A 1 174 ? 19.382 -2.932 -25.246 1.00 88.50 174 THR A CA 1
ATOM 1321 C C . THR A 1 174 ? 19.616 -2.979 -23.733 1.00 88.50 174 THR A C 1
ATOM 1323 O O . THR A 1 174 ? 20.418 -3.767 -23.231 1.00 88.50 174 THR A O 1
ATOM 1326 N N . MET A 1 175 ? 18.880 -2.163 -22.973 1.00 83.94 175 MET A N 1
ATOM 1327 C CA . MET A 1 175 ? 18.960 -2.176 -21.505 1.00 83.94 175 MET A CA 1
ATOM 1328 C C . MET A 1 175 ? 18.612 -3.538 -20.895 1.00 83.94 175 MET A C 1
ATOM 1330 O O . MET A 1 175 ? 19.213 -3.917 -19.892 1.00 83.94 175 MET A O 1
ATOM 1334 N N . ASP A 1 176 ? 17.684 -4.280 -21.501 1.00 83.12 176 ASP A N 1
ATOM 1335 C CA . ASP A 1 176 ? 17.291 -5.604 -21.015 1.00 83.12 176 ASP A CA 1
ATOM 1336 C C . ASP A 1 176 ? 18.376 -6.650 -21.293 1.00 83.12 176 ASP A C 1
ATOM 1338 O O . ASP A 1 176 ? 18.707 -7.428 -20.402 1.00 83.12 176 ASP A O 1
ATOM 1342 N N . GLN A 1 177 ? 19.021 -6.600 -22.464 1.00 86.50 177 GLN A N 1
ATOM 1343 C CA . GLN A 1 177 ? 20.191 -7.437 -22.764 1.00 86.50 177 GLN A CA 1
ATOM 1344 C C . GLN A 1 177 ? 21.362 -7.131 -21.823 1.00 86.50 177 GLN A C 1
ATOM 1346 O O . GLN A 1 177 ? 21.959 -8.044 -21.270 1.00 86.50 177 GLN A O 1
ATOM 1351 N N . ARG A 1 178 ? 21.648 -5.851 -21.550 1.00 88.56 178 ARG A N 1
ATOM 1352 C CA . ARG A 1 178 ? 22.707 -5.466 -20.597 1.00 88.56 178 ARG A CA 1
ATOM 1353 C C . ARG A 1 178 ? 22.416 -5.938 -19.176 1.00 88.56 178 ARG A C 1
ATOM 1355 O O . ARG A 1 178 ? 23.338 -6.296 -18.454 1.00 88.56 178 ARG A O 1
ATOM 1362 N N . ARG A 1 179 ? 21.146 -5.916 -18.760 1.00 86.94 179 ARG A N 1
ATOM 1363 C CA . ARG A 1 179 ? 20.727 -6.465 -17.463 1.00 86.94 179 ARG A CA 1
ATOM 1364 C C . ARG A 1 179 ? 20.879 -7.978 -17.415 1.00 86.94 179 ARG A C 1
ATOM 1366 O O . ARG A 1 179 ? 21.306 -8.472 -16.381 1.00 86.94 179 ARG A O 1
ATOM 1373 N N . ALA A 1 180 ? 20.550 -8.681 -18.498 1.00 85.62 180 ALA A N 1
ATOM 1374 C CA . ALA A 1 180 ? 20.759 -10.122 -18.601 1.00 85.62 180 ALA A CA 1
ATOM 1375 C C . ALA A 1 180 ? 22.254 -10.483 -18.525 1.00 85.62 180 ALA A C 1
ATOM 1377 O O . ALA A 1 180 ? 22.613 -11.385 -17.780 1.00 85.62 180 ALA A O 1
ATOM 1378 N N . ASP A 1 181 ? 23.120 -9.719 -19.199 1.00 86.31 181 ASP A N 1
ATOM 1379 C CA . ASP A 1 181 ? 24.580 -9.911 -19.194 1.00 86.31 181 ASP A CA 1
ATOM 1380 C C . ASP A 1 181 ? 25.259 -9.540 -17.854 1.00 86.31 181 ASP A C 1
ATOM 1382 O O . ASP A 1 181 ? 26.449 -9.797 -17.673 1.00 86.31 181 ASP A O 1
ATOM 1386 N N . ALA A 1 182 ? 24.543 -8.882 -16.934 1.00 85.81 182 ALA A N 1
ATOM 1387 C CA . ALA A 1 182 ? 25.060 -8.433 -15.636 1.00 85.81 182 ALA A CA 1
ATOM 1388 C C . ALA A 1 182 ? 24.759 -9.398 -14.471 1.00 85.81 182 ALA A C 1
ATOM 1390 O O . ALA A 1 182 ? 25.176 -9.128 -13.341 1.00 85.81 182 ALA A O 1
ATOM 1391 N N . VAL A 1 183 ? 24.010 -10.474 -14.728 1.00 80.94 183 VAL A N 1
ATOM 1392 C CA . VAL A 1 183 ? 23.696 -11.549 -13.767 1.00 80.94 183 VAL A CA 1
ATOM 1393 C C . VAL A 1 183 ? 24.798 -12.600 -13.793 1.00 80.94 183 VAL A C 1
ATOM 1395 O O . VAL A 1 183 ? 25.213 -13.011 -12.685 1.00 80.94 183 VAL A O 1
#

Secondary structure (DSSP, 8-state):
----TTTGGGGS-HHHHHHHHHHHHHT--HHHHHHHHHHHHHHHHT-HHHHHHHHTT-S-HHHHHHHHHHHTTS-TTTHHHHHHHHHHHGGGGTTS-HHHHHHHHHHHHHHH-HHHHHHHHHHHHT-EEEE--TT---SS---EEEE--HHHHHHHHHHHHHHTSS--TT----HHHHHHTT-